Protein AF-K2RHS9-F1 (afdb_monomer_lite)

Organism: Macrophomina phaseolina (strain MS6) (NCBI:txid1126212)

Structure (mmCIF, N/CA/C/O backbone):
data_AF-K2RHS9-F1
#
_entry.id   AF-K2RHS9-F1
#
loop_
_atom_site.group_PDB
_atom_site.id
_atom_site.type_symbol
_atom_site.label_atom_id
_atom_site.label_alt_id
_atom_site.label_comp_id
_atom_site.label_asym_id
_atom_site.label_entity_id
_atom_site.label_seq_id
_atom_site.pdbx_PDB_ins_code
_atom_site.Cartn_x
_atom_site.Cartn_y
_atom_site.Cartn_z
_atom_site.occupancy
_atom_site.B_iso_or_equiv
_atom_site.auth_seq_id
_atom_site.auth_comp_id
_atom_site.auth_asym_id
_atom_site.auth_atom_id
_atom_site.pdbx_PDB_model_num
ATOM 1 N N . MET A 1 1 ? -29.108 21.750 0.657 1.00 44.84 1 MET A N 1
ATOM 2 C CA . MET A 1 1 ? -28.759 20.448 1.274 1.00 44.84 1 MET A CA 1
ATOM 3 C C . MET A 1 1 ? -27.332 20.067 0.867 1.00 44.84 1 MET A C 1
ATOM 5 O O . MET A 1 1 ? -27.130 19.048 0.228 1.00 44.84 1 MET A O 1
ATOM 9 N N . GLU A 1 2 ? -26.338 20.897 1.201 1.00 48.06 2 GLU A N 1
ATOM 10 C CA . GLU A 1 2 ? -24.949 20.760 0.705 1.00 48.06 2 GLU A CA 1
ATOM 11 C C . GLU A 1 2 ? -23.916 20.463 1.813 1.00 48.06 2 GLU A C 1
ATOM 13 O O . GLU A 1 2 ? -22.726 20.650 1.603 1.00 48.06 2 GLU A O 1
ATOM 18 N N . ALA A 1 3 ? -24.326 19.993 2.999 1.00 54.94 3 ALA A N 1
ATOM 19 C CA . ALA A 1 3 ? -23.405 19.907 4.144 1.00 54.94 3 ALA A CA 1
ATOM 20 C C . ALA A 1 3 ? -23.466 18.611 4.975 1.00 54.94 3 ALA A C 1
ATOM 22 O O . ALA A 1 3 ? -22.963 18.597 6.094 1.00 54.94 3 ALA A O 1
ATOM 23 N N . GLU A 1 4 ? -24.050 17.518 4.474 1.00 58.81 4 GLU A N 1
ATOM 24 C CA . GLU A 1 4 ? -23.955 16.229 5.177 1.00 58.81 4 GLU A CA 1
ATOM 25 C C . GLU A 1 4 ? -22.780 15.427 4.601 1.00 58.81 4 GLU A C 1
ATOM 27 O O . GLU A 1 4 ? -22.809 15.017 3.442 1.00 58.81 4 GLU A O 1
ATOM 32 N N . ILE A 1 5 ? -21.721 15.248 5.396 1.00 61.75 5 ILE A N 1
ATOM 33 C CA . ILE A 1 5 ? -20.606 14.338 5.103 1.00 61.75 5 ILE A CA 1
ATOM 34 C C . ILE A 1 5 ? -20.746 13.133 6.051 1.00 61.75 5 ILE A C 1
ATOM 36 O O . ILE A 1 5 ? -20.771 13.341 7.264 1.00 61.75 5 ILE A O 1
ATOM 40 N N . PRO A 1 6 ? -20.808 11.887 5.544 1.00 67.88 6 PRO A N 1
ATOM 41 C CA . PRO A 1 6 ? -20.844 11.514 4.131 1.00 67.88 6 PRO A CA 1
ATOM 42 C C . PRO A 1 6 ? -22.201 11.845 3.497 1.00 67.88 6 PRO A C 1
ATOM 44 O O . PRO A 1 6 ? -23.247 11.610 4.104 1.00 67.88 6 PRO A O 1
ATOM 47 N N . ARG A 1 7 ? -22.181 12.332 2.250 1.00 78.50 7 ARG A N 1
ATOM 48 C CA . ARG A 1 7 ? -23.397 12.623 1.482 1.00 78.50 7 ARG A CA 1
ATOM 49 C C . ARG A 1 7 ? -24.226 11.352 1.338 1.00 78.50 7 ARG A C 1
ATOM 51 O O . ARG A 1 7 ? -23.744 10.351 0.806 1.00 78.50 7 ARG A O 1
ATOM 58 N N . ARG A 1 8 ? -25.482 11.408 1.777 1.00 82.75 8 ARG A N 1
ATOM 59 C CA . ARG A 1 8 ? -26.466 10.355 1.522 1.00 82.75 8 ARG A CA 1
ATOM 60 C C . ARG A 1 8 ? -27.096 10.601 0.159 1.00 82.75 8 ARG A C 1
ATOM 62 O O . ARG A 1 8 ? -27.664 11.666 -0.068 1.00 82.75 8 ARG A O 1
ATOM 69 N N . TYR A 1 9 ? -26.967 9.631 -0.737 1.00 88.69 9 TYR A N 1
ATOM 70 C CA . TYR A 1 9 ? -27.565 9.702 -2.066 1.00 88.69 9 TYR A CA 1
ATOM 71 C C . TYR A 1 9 ? -29.005 9.206 -2.036 1.00 88.69 9 TYR A C 1
ATOM 73 O O . TYR A 1 9 ? -29.331 8.254 -1.319 1.00 88.69 9 TYR A O 1
ATOM 81 N N . THR A 1 10 ? -29.868 9.843 -2.824 1.00 92.31 10 THR A N 1
ATOM 82 C CA . THR A 1 10 ? -31.257 9.398 -2.946 1.00 92.31 10 THR A CA 1
ATOM 83 C C . THR A 1 10 ? -31.367 8.174 -3.857 1.00 92.31 10 THR A C 1
ATOM 85 O O . THR A 1 10 ? -30.449 7.823 -4.607 1.00 92.31 10 THR A O 1
ATOM 88 N N . LYS A 1 11 ? -32.521 7.500 -3.814 1.00 92.38 11 LYS A N 1
ATOM 89 C CA . LYS A 1 11 ? -32.785 6.354 -4.694 1.00 92.38 11 LYS A CA 1
ATOM 90 C C . LYS A 1 11 ? -32.910 6.762 -6.160 1.00 92.38 11 LYS A C 1
ATOM 92 O O . LYS A 1 11 ? -32.650 5.947 -7.039 1.00 92.38 11 LYS A O 1
ATOM 97 N N . GLU A 1 12 ? -33.288 8.002 -6.429 1.00 94.25 12 GLU A N 1
ATOM 98 C CA . GLU A 1 12 ? -33.351 8.579 -7.769 1.00 94.25 12 GLU A CA 1
ATOM 99 C C . GLU A 1 12 ? -31.942 8.779 -8.335 1.00 94.25 12 GLU A C 1
ATOM 101 O O . GLU A 1 12 ? -31.691 8.393 -9.474 1.00 94.25 12 GLU A O 1
ATOM 106 N N . GLU A 1 13 ? -31.007 9.295 -7.532 1.00 93.44 13 GLU A N 1
ATOM 107 C CA . GLU A 1 13 ? -29.601 9.451 -7.929 1.00 93.44 13 GLU A CA 1
ATOM 108 C C . GLU A 1 13 ? -28.934 8.098 -8.191 1.00 93.44 13 GLU A C 1
ATOM 110 O O . GLU A 1 13 ? -28.264 7.919 -9.206 1.00 93.44 13 GLU A O 1
ATOM 115 N N . GLU A 1 14 ? -29.175 7.117 -7.317 1.00 93.69 14 GLU A N 1
ATOM 116 C CA . GLU A 1 14 ? -28.714 5.741 -7.516 1.00 93.69 14 GLU A CA 1
ATOM 117 C C . GLU A 1 14 ? -29.221 5.165 -8.848 1.00 93.69 14 GLU A C 1
ATOM 119 O O . GLU A 1 14 ? -28.437 4.621 -9.628 1.00 93.69 14 GLU A O 1
ATOM 124 N N . LYS A 1 15 ? -30.521 5.318 -9.139 1.00 94.44 15 LYS A N 1
ATOM 125 C CA . LYS A 1 15 ? -31.119 4.859 -10.401 1.00 94.44 15 LYS A CA 1
ATOM 126 C C . LYS A 1 15 ? -30.535 5.585 -11.610 1.00 94.44 15 LYS A C 1
ATOM 128 O O . LYS A 1 15 ? -30.297 4.940 -12.624 1.00 94.44 15 LYS A O 1
ATOM 133 N N . ALA A 1 16 ? -30.292 6.891 -11.513 1.00 95.81 16 ALA A N 1
ATOM 134 C CA . ALA A 1 16 ? -29.713 7.674 -12.601 1.00 95.81 16 ALA A CA 1
ATOM 135 C C . ALA A 1 16 ? -28.289 7.209 -12.944 1.00 95.81 16 ALA A C 1
ATOM 137 O O . ALA A 1 16 ? -27.960 7.044 -14.118 1.00 95.81 16 ALA A O 1
ATOM 138 N N . VAL A 1 17 ? -27.462 6.930 -11.928 1.00 94.00 17 VAL A N 1
ATOM 139 C CA . VAL A 1 17 ? -26.126 6.345 -12.125 1.00 94.00 17 VAL A CA 1
ATOM 140 C C . VAL A 1 17 ? -26.232 4.950 -12.739 1.00 94.00 17 VAL A C 1
ATOM 142 O O . VAL A 1 17 ? -25.507 4.641 -13.681 1.00 94.00 17 VAL A O 1
ATOM 145 N N . ALA A 1 18 ? -27.154 4.120 -12.249 1.00 94.81 18 ALA A N 1
ATOM 146 C CA . ALA A 1 18 ? -27.327 2.773 -12.774 1.00 94.81 18 ALA A CA 1
ATOM 147 C C . ALA A 1 18 ? -27.807 2.752 -14.235 1.00 94.81 18 ALA A C 1
ATOM 149 O O . ALA A 1 18 ? -27.384 1.894 -15.006 1.00 94.81 18 ALA A O 1
ATOM 150 N N . GLU A 1 19 ? -28.668 3.695 -14.623 1.00 95.88 19 GLU A N 1
ATOM 151 C CA . GLU A 1 19 ? -29.131 3.842 -16.004 1.00 95.88 19 GLU A CA 1
ATOM 152 C C . GLU A 1 19 ? -28.002 4.323 -16.923 1.00 95.88 19 GLU A C 1
ATOM 154 O O . GLU A 1 19 ? -27.843 3.785 -18.015 1.00 95.88 19 GLU A O 1
ATOM 159 N N . LYS A 1 20 ? -27.169 5.269 -16.463 1.00 95.62 20 LYS A N 1
ATOM 160 C CA . LYS A 1 20 ? -26.014 5.777 -17.222 1.00 95.62 20 LYS A CA 1
ATOM 161 C C . LYS A 1 20 ? -25.071 4.657 -17.678 1.00 95.62 20 LYS A C 1
ATOM 163 O O . LYS A 1 20 ? -24.585 4.705 -18.801 1.00 95.62 20 LYS A O 1
ATOM 168 N N . TYR A 1 21 ? -24.819 3.681 -16.809 1.00 93.88 21 TYR A N 1
ATOM 169 C CA . TYR A 1 21 ? -23.889 2.572 -17.055 1.00 93.88 21 TYR A CA 1
ATOM 170 C C . TYR A 1 21 ? -24.606 1.257 -17.389 1.00 93.88 21 TYR A C 1
ATOM 172 O O . TYR A 1 21 ? -24.013 0.185 -17.323 1.00 93.88 21 TYR A O 1
ATOM 180 N N . ARG A 1 22 ? -25.901 1.298 -17.735 1.00 95.38 22 ARG A N 1
ATOM 181 C CA . ARG A 1 22 ? -26.720 0.095 -17.967 1.00 95.38 22 ARG A CA 1
ATOM 182 C C . ARG A 1 22 ? -26.121 -0.840 -19.019 1.00 95.38 22 ARG A C 1
ATOM 184 O O . ARG A 1 22 ? -26.233 -2.059 -18.880 1.00 95.38 22 ARG A O 1
ATOM 191 N N . ASP A 1 23 ? -25.538 -0.275 -20.068 1.00 96.00 23 ASP A N 1
ATOM 192 C CA . ASP A 1 23 ? -25.022 -1.030 -21.206 1.00 96.00 23 ASP A CA 1
ATOM 193 C C . ASP A 1 23 ? -23.568 -1.491 -21.052 1.00 96.00 23 ASP A C 1
ATOM 195 O O . ASP A 1 23 ? -23.061 -2.181 -21.941 1.00 96.00 23 ASP A O 1
ATOM 199 N N . ASP A 1 24 ? -22.926 -1.176 -19.924 1.00 93.06 24 ASP A N 1
ATOM 200 C CA . ASP A 1 24 ? -21.534 -1.535 -19.679 1.00 93.06 24 ASP A CA 1
ATOM 201 C C . ASP A 1 24 ? -21.370 -3.064 -19.604 1.00 93.06 24 ASP A C 1
ATOM 203 O O . ASP A 1 24 ? -22.107 -3.739 -18.869 1.00 93.06 24 ASP A O 1
ATOM 207 N N . PRO A 1 25 ? -20.416 -3.644 -20.354 1.00 92.12 25 PRO A N 1
ATOM 208 C CA . PRO A 1 25 ? -20.176 -5.081 -20.344 1.00 92.12 25 PRO A CA 1
ATOM 209 C C . PRO A 1 25 ? -19.499 -5.518 -19.037 1.00 92.12 25 PRO A C 1
ATOM 211 O O . PRO A 1 25 ? -18.535 -4.899 -18.596 1.00 92.12 25 PRO A O 1
ATOM 214 N N . ILE A 1 26 ? -19.960 -6.628 -18.448 1.00 88.50 26 ILE A N 1
ATOM 215 C CA . ILE A 1 26 ? -19.322 -7.250 -17.273 1.00 88.50 26 ILE A CA 1
ATOM 216 C C . ILE A 1 26 ? -18.552 -8.502 -17.690 1.00 88.50 26 ILE A C 1
ATOM 218 O O . ILE A 1 26 ? -17.344 -8.602 -17.489 1.00 88.50 26 ILE A O 1
ATOM 222 N N . SER A 1 27 ? -19.258 -9.495 -18.238 1.00 86.19 27 SER A N 1
ATOM 223 C CA . SER A 1 27 ? -18.661 -10.777 -18.615 1.00 86.19 27 SER A CA 1
ATOM 224 C C . SER A 1 27 ? -19.524 -11.509 -19.634 1.00 86.19 27 SER A C 1
ATOM 226 O O . SER A 1 27 ? -20.731 -11.672 -19.443 1.00 86.19 27 SER A O 1
ATOM 228 N N . GLY A 1 28 ? -18.903 -11.972 -20.721 1.00 86.81 28 GLY A N 1
ATOM 229 C CA . GLY A 1 28 ? -19.618 -12.621 -21.818 1.00 86.81 28 GLY A CA 1
ATOM 230 C C . GLY A 1 28 ? -20.749 -11.725 -22.350 1.00 86.81 28 GLY A C 1
ATOM 231 O O . GLY A 1 28 ? -20.489 -10.564 -22.658 1.00 86.81 28 GLY A O 1
ATOM 232 N N . PRO A 1 29 ? -21.994 -12.226 -22.460 1.00 90.81 29 PRO A N 1
ATOM 233 C CA . PRO A 1 29 ? -23.128 -11.419 -22.910 1.00 90.81 29 PRO A CA 1
ATOM 234 C C . PRO A 1 29 ? -23.740 -10.532 -21.810 1.00 90.81 29 PRO A C 1
ATOM 236 O O . PRO A 1 29 ? -24.636 -9.751 -22.117 1.00 90.81 29 PRO A O 1
ATOM 239 N N . ALA A 1 30 ? -23.320 -10.668 -20.546 1.00 94.12 30 ALA A N 1
ATOM 240 C CA . ALA A 1 30 ? -23.953 -9.986 -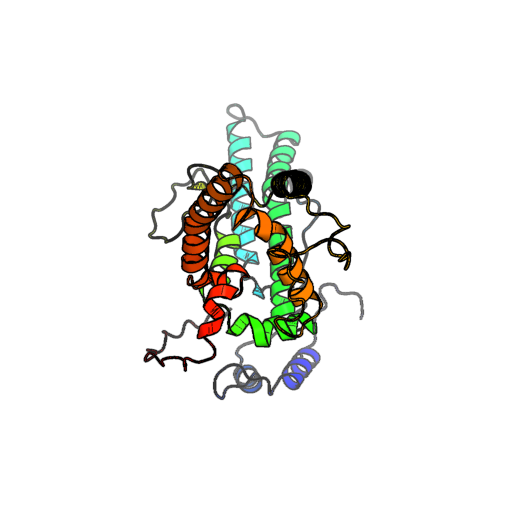19.422 1.00 94.12 30 ALA A CA 1
ATOM 241 C C . ALA A 1 30 ? -23.502 -8.524 -19.306 1.00 94.12 30 ALA A C 1
ATOM 243 O O . ALA A 1 30 ? -22.301 -8.223 -19.310 1.00 94.12 30 ALA A O 1
ATOM 244 N N . LYS A 1 31 ? -24.480 -7.634 -19.130 1.00 96.06 31 LYS A N 1
ATOM 245 C CA . LYS A 1 31 ? -24.285 -6.199 -18.905 1.00 96.06 31 LYS A CA 1
ATOM 246 C C . LYS A 1 31 ? -24.570 -5.812 -17.457 1.00 96.06 31 LYS A C 1
ATOM 248 O O . LYS A 1 31 ? -25.268 -6.521 -16.727 1.00 96.06 31 LYS A O 1
ATOM 253 N N . PHE A 1 32 ? -24.104 -4.636 -17.047 1.00 95.06 32 PHE A N 1
ATOM 254 C CA . PHE A 1 32 ? -24.424 -4.069 -15.737 1.00 95.06 32 PHE A CA 1
ATOM 255 C C . PHE A 1 32 ? -25.936 -3.925 -15.505 1.00 95.06 32 PHE A C 1
ATOM 257 O O . PHE A 1 32 ? -26.429 -4.210 -14.413 1.00 95.06 32 PHE A O 1
ATOM 264 N N . GLY A 1 33 ? -26.701 -3.588 -16.545 1.00 95.19 33 GLY A N 1
ATOM 265 C CA . GLY A 1 33 ? -28.160 -3.540 -16.504 1.00 95.19 33 GLY A CA 1
ATOM 266 C C . GLY A 1 33 ? -28.826 -4.850 -16.088 1.00 95.19 33 GLY A C 1
ATOM 267 O O . GLY A 1 33 ? -29.803 -4.826 -15.334 1.00 95.19 33 GLY A O 1
ATOM 268 N N . ASP A 1 34 ? -28.286 -5.988 -16.531 1.00 94.81 34 ASP A N 1
ATOM 269 C CA . ASP A 1 34 ? -28.802 -7.314 -16.183 1.00 94.81 34 ASP A CA 1
ATOM 270 C C . ASP A 1 34 ? -28.587 -7.607 -14.695 1.00 94.81 34 ASP A C 1
ATOM 272 O O . ASP A 1 34 ? -29.488 -8.109 -14.015 1.00 94.81 34 ASP A O 1
ATOM 276 N N . LEU A 1 35 ? -27.421 -7.226 -14.165 1.00 93.50 35 LEU A N 1
ATOM 277 C CA . LEU A 1 35 ? -27.099 -7.341 -12.745 1.00 93.50 35 LEU A CA 1
ATOM 278 C C . LEU A 1 35 ? -27.987 -6.417 -11.901 1.00 93.50 35 LEU A C 1
ATOM 280 O O . LEU A 1 35 ? -28.589 -6.853 -10.920 1.00 93.50 35 LEU A O 1
ATOM 284 N N . TYR A 1 36 ? -28.153 -5.158 -12.316 1.00 94.81 36 TYR A N 1
ATOM 285 C CA . TYR A 1 36 ? -28.984 -4.191 -11.599 1.00 94.81 36 TYR A CA 1
ATOM 286 C C . TYR A 1 36 ? -30.478 -4.551 -11.627 1.00 94.81 36 TYR A C 1
ATOM 288 O O . TYR A 1 36 ? -31.203 -4.224 -10.684 1.00 94.81 36 TYR A O 1
ATOM 296 N N . LYS A 1 37 ? -30.965 -5.230 -12.674 1.00 94.81 37 LYS A N 1
ATOM 297 C CA . LYS A 1 37 ? -32.346 -5.735 -12.753 1.00 94.81 37 LYS A CA 1
ATOM 298 C C . LYS A 1 37 ? -32.608 -6.869 -11.757 1.00 94.81 37 LYS A C 1
ATOM 300 O O . LYS A 1 37 ? -33.689 -6.913 -11.179 1.00 94.81 37 LYS A O 1
ATOM 305 N N . ASN A 1 38 ? -31.627 -7.746 -11.545 1.00 94.44 38 ASN A N 1
ATOM 306 C CA . ASN A 1 38 ? -31.739 -8.934 -10.688 1.00 94.44 38 ASN A CA 1
ATOM 307 C C . ASN A 1 38 ? -31.131 -8.743 -9.285 1.00 94.44 38 ASN A C 1
ATOM 309 O O . ASN A 1 38 ? -30.909 -9.716 -8.565 1.00 94.44 38 ASN A O 1
ATOM 313 N N . LYS A 1 39 ? -30.829 -7.503 -8.890 1.00 93.75 39 LYS A N 1
ATOM 314 C CA . LYS A 1 39 ? -30.210 -7.196 -7.595 1.00 93.75 39 LYS A CA 1
ATOM 315 C C . LYS A 1 39 ? -31.095 -7.604 -6.411 1.00 93.75 39 LYS A C 1
ATOM 317 O O . LYS A 1 39 ? -32.311 -7.431 -6.447 1.00 93.75 39 LYS A O 1
ATOM 322 N N . MET A 1 40 ? -30.467 -8.038 -5.318 1.00 95.38 40 MET A N 1
ATOM 323 C CA . MET A 1 40 ? -31.140 -8.191 -4.017 1.00 95.38 40 MET A CA 1
ATOM 324 C C . MET A 1 40 ? -31.193 -6.869 -3.245 1.00 95.38 40 MET A C 1
ATOM 326 O O . MET A 1 40 ? -32.199 -6.538 -2.626 1.00 95.38 40 MET A O 1
ATOM 330 N N . SER A 1 41 ? -30.101 -6.107 -3.290 1.00 92.62 41 SER A N 1
ATOM 331 C CA . SER A 1 41 ? -29.967 -4.797 -2.659 1.00 92.62 41 SER A CA 1
ATOM 332 C C . SER A 1 41 ? -29.042 -3.921 -3.498 1.00 92.62 41 SER A C 1
ATOM 334 O O . SER A 1 41 ? -28.206 -4.421 -4.251 1.00 92.62 41 SER A O 1
ATOM 336 N N . SER A 1 42 ? -29.208 -2.610 -3.379 1.00 91.94 42 SER A N 1
ATOM 337 C CA . SER A 1 42 ? -28.305 -1.619 -3.953 1.00 91.94 42 SER A CA 1
ATOM 338 C C . SER A 1 42 ? -28.304 -0.363 -3.104 1.00 91.94 42 SER A C 1
ATOM 340 O O . SER A 1 42 ? -29.312 0.015 -2.493 1.00 91.94 42 SER A O 1
ATOM 342 N N . VAL A 1 43 ? -27.148 0.283 -3.072 1.00 90.75 43 VAL A N 1
ATOM 343 C CA . VAL A 1 43 ? -26.947 1.574 -2.434 1.00 90.75 43 VAL A CA 1
ATOM 344 C C . VAL A 1 43 ? -25.918 2.345 -3.244 1.00 90.75 43 VAL A C 1
ATOM 346 O O . VAL A 1 43 ? -24.902 1.786 -3.654 1.00 90.75 43 VAL A O 1
ATOM 349 N N . LEU A 1 44 ? -26.182 3.628 -3.474 1.00 91.06 44 LEU A N 1
ATOM 350 C CA . LEU A 1 44 ? -25.161 4.563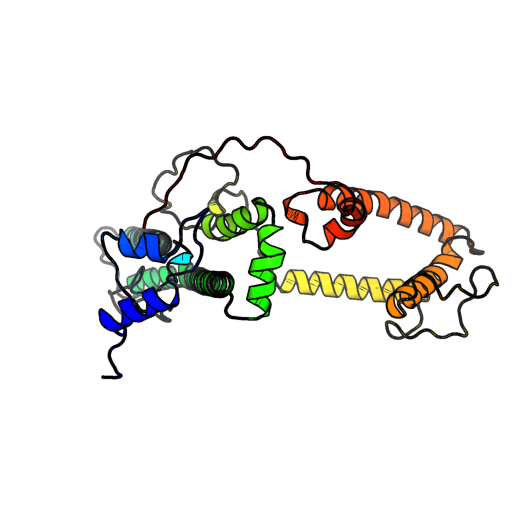 -3.924 1.00 91.06 44 LEU A CA 1
ATOM 351 C C . LEU A 1 44 ? -24.539 5.201 -2.684 1.00 91.06 44 LEU A C 1
ATOM 353 O O . LEU A 1 44 ? -25.238 5.812 -1.877 1.00 91.06 44 LEU A O 1
ATOM 357 N N . THR A 1 45 ? -23.232 5.033 -2.514 1.00 88.25 45 THR A N 1
ATOM 358 C CA . THR A 1 45 ? -22.500 5.571 -1.366 1.00 88.25 45 THR A CA 1
ATOM 359 C C . THR A 1 45 ? -21.293 6.362 -1.825 1.00 88.25 45 THR A C 1
ATOM 361 O O . THR A 1 45 ? -20.628 6.004 -2.796 1.00 88.25 45 THR A O 1
ATOM 364 N N . ALA A 1 46 ? -20.983 7.426 -1.089 1.00 88.31 46 ALA A N 1
ATOM 365 C CA . ALA A 1 46 ? -19.679 8.053 -1.193 1.00 88.31 46 ALA A CA 1
ATOM 366 C C . ALA A 1 46 ? -18.638 7.071 -0.645 1.00 88.31 46 ALA A C 1
ATOM 368 O O . ALA A 1 46 ? -18.908 6.350 0.322 1.00 88.31 46 ALA A O 1
ATOM 369 N N . LEU A 1 47 ? -17.458 7.063 -1.254 1.00 89.31 47 LEU A N 1
ATOM 370 C CA . LEU A 1 47 ? -16.314 6.277 -0.811 1.00 89.31 47 LEU A CA 1
ATOM 371 C C . LEU A 1 47 ? -15.273 7.241 -0.230 1.00 89.31 47 LEU A C 1
ATOM 373 O O . LEU A 1 47 ? -14.378 7.665 -0.954 1.00 89.31 47 LEU A O 1
ATOM 377 N N . PRO A 1 48 ? -15.424 7.684 1.034 1.00 89.44 48 PRO A N 1
ATOM 378 C CA . PRO A 1 48 ? -14.422 8.530 1.661 1.00 89.44 48 PRO A CA 1
ATOM 379 C C . PRO A 1 48 ? -13.136 7.733 1.880 1.00 89.44 48 PRO A C 1
ATOM 381 O O . PRO A 1 48 ? -13.174 6.599 2.354 1.00 89.44 48 PRO A O 1
ATOM 384 N N . GLU A 1 49 ? -12.005 8.361 1.588 1.00 93.38 49 GLU A N 1
ATOM 385 C CA . GLU A 1 49 ? -10.675 7.796 1.789 1.00 93.38 49 GLU A CA 1
ATOM 386 C C . GLU A 1 49 ? -9.888 8.743 2.691 1.00 93.38 49 GLU A C 1
ATOM 388 O O . GLU A 1 49 ? -9.802 9.941 2.413 1.00 93.38 49 GLU A O 1
ATOM 393 N N . PHE A 1 50 ? -9.359 8.244 3.808 1.00 95.19 50 PHE A N 1
ATOM 394 C CA . PHE A 1 50 ? -8.576 9.074 4.725 1.00 95.19 50 PHE A CA 1
ATOM 395 C C . PHE A 1 50 ? -7.684 8.247 5.645 1.00 95.19 50 PHE A C 1
ATOM 397 O O . PHE A 1 50 ? -7.933 7.071 5.897 1.00 95.19 50 PHE A O 1
ATOM 404 N N . VAL A 1 51 ? -6.688 8.912 6.229 1.00 97.62 51 VAL A N 1
ATOM 405 C CA . VAL A 1 51 ? -5.934 8.421 7.385 1.00 97.62 51 VAL A CA 1
ATOM 406 C C . VAL A 1 51 ? -5.837 9.550 8.404 1.00 97.62 51 VAL A C 1
ATOM 408 O O . VAL A 1 51 ? -5.329 10.629 8.103 1.00 97.62 51 VAL A O 1
ATOM 411 N N . CYS A 1 52 ? -6.335 9.320 9.618 1.00 97.50 52 CYS A N 1
ATOM 412 C CA . CYS A 1 52 ? -6.270 10.292 10.701 1.00 97.50 52 CYS A CA 1
ATOM 413 C C . CYS A 1 52 ? -4.814 10.566 11.093 1.00 97.50 52 CYS A C 1
ATOM 415 O O . CYS A 1 52 ? -3.986 9.656 11.184 1.00 97.50 52 CYS A O 1
ATOM 417 N N . THR A 1 53 ? -4.499 11.828 11.384 1.00 97.31 53 THR A N 1
ATOM 418 C CA . THR A 1 53 ? -3.146 12.239 11.785 1.00 97.31 53 THR A CA 1
ATOM 419 C C . THR A 1 53 ? -2.791 11.805 13.205 1.00 97.31 53 THR A C 1
ATOM 421 O O . THR A 1 53 ? -1.617 11.543 13.470 1.00 97.31 53 THR A O 1
ATOM 424 N N . LYS A 1 54 ? -3.793 11.706 14.089 1.00 97.44 54 LYS A N 1
ATOM 425 C CA . LYS A 1 54 ? -3.690 11.280 15.489 1.00 97.44 54 LYS A CA 1
ATOM 426 C C . LYS A 1 54 ? -4.775 10.250 15.797 1.00 97.44 54 LYS A C 1
ATOM 428 O O . LYS A 1 54 ? -5.930 10.466 15.445 1.00 97.44 54 LYS A O 1
ATOM 433 N N . TRP A 1 55 ? -4.398 9.137 16.420 1.00 98.31 55 TRP A N 1
ATOM 434 C CA . TRP A 1 55 ? -5.280 7.989 16.670 1.00 98.31 55 TRP A CA 1
ATOM 435 C C . TRP A 1 55 ? -5.662 7.827 18.139 1.00 98.31 55 TRP A C 1
ATOM 437 O O . TRP A 1 55 ? -6.410 6.920 18.477 1.00 98.31 55 TRP A O 1
ATOM 447 N N . HIS A 1 56 ? -5.160 8.672 19.036 1.00 98.19 56 HIS A N 1
ATOM 448 C CA . HIS A 1 56 ? -5.417 8.521 20.464 1.00 98.19 56 HIS A CA 1
ATOM 449 C C . HIS A 1 56 ? -5.502 9.854 21.197 1.00 98.19 56 HIS A C 1
ATOM 451 O O . HIS A 1 56 ? -4.955 10.867 20.756 1.00 98.19 56 HIS A O 1
ATOM 457 N N . PHE A 1 57 ? -6.218 9.851 22.316 1.00 97.19 57 PHE A N 1
ATOM 458 C CA . PHE A 1 57 ? -6.317 10.969 23.243 1.00 97.19 57 PHE A CA 1
ATOM 459 C C . PHE A 1 57 ? -6.656 10.452 24.644 1.00 97.19 57 PHE A C 1
ATOM 461 O O . PHE A 1 57 ? -7.693 9.818 24.851 1.00 97.19 57 PHE A O 1
ATOM 468 N N . GLY A 1 58 ? -5.777 10.722 25.613 1.00 95.38 58 GLY A N 1
ATOM 469 C CA . GLY A 1 58 ? -5.901 10.176 26.962 1.00 95.38 58 GLY A CA 1
ATOM 470 C C . GLY A 1 58 ? -5.971 8.649 26.922 1.00 95.38 58 GLY A C 1
ATOM 471 O O . GLY A 1 58 ? -5.093 7.989 26.374 1.00 95.38 58 GLY A O 1
ATOM 472 N N . ARG A 1 59 ? -7.053 8.087 27.465 1.00 96.12 59 ARG A N 1
ATOM 473 C CA . ARG A 1 59 ? -7.288 6.635 27.522 1.00 96.12 59 ARG A CA 1
ATOM 474 C C . ARG A 1 59 ? -8.155 6.101 26.375 1.00 96.12 59 ARG A C 1
ATOM 476 O O . ARG A 1 59 ? -8.628 4.973 26.445 1.00 96.12 59 ARG A O 1
ATOM 483 N N . ILE A 1 60 ? -8.363 6.898 25.326 1.00 97.50 60 ILE A N 1
ATOM 484 C CA . ILE A 1 60 ? -9.164 6.537 24.152 1.00 97.50 60 ILE A CA 1
ATOM 485 C C . ILE A 1 60 ? -8.239 6.396 22.944 1.00 97.50 60 ILE A C 1
ATOM 487 O O . ILE A 1 60 ? -7.385 7.250 22.704 1.00 97.50 60 ILE A O 1
ATOM 491 N N . THR A 1 61 ? -8.435 5.338 22.160 1.00 98.12 61 THR A N 1
ATOM 492 C CA . THR A 1 61 ? -7.748 5.117 20.883 1.00 98.12 61 THR A CA 1
ATOM 493 C C . THR A 1 61 ? -8.747 4.662 19.823 1.00 98.12 61 THR A C 1
ATOM 495 O O . THR A 1 61 ? -9.727 3.987 20.143 1.00 98.12 61 THR A O 1
ATOM 498 N N . ILE A 1 62 ? -8.519 5.049 18.571 1.00 98.31 62 ILE A N 1
ATOM 499 C CA . ILE A 1 62 ? -9.321 4.668 17.405 1.00 98.31 62 ILE A CA 1
ATOM 500 C C . ILE A 1 62 ? -8.545 3.678 16.537 1.00 98.31 62 ILE A C 1
ATOM 502 O O . ILE A 1 62 ? -7.332 3.791 16.365 1.00 98.31 62 ILE A O 1
ATOM 506 N N . ILE A 1 63 ? -9.254 2.700 15.975 1.00 97.69 63 ILE A N 1
ATOM 507 C CA . ILE A 1 63 ? -8.699 1.664 15.095 1.00 97.69 63 ILE A CA 1
ATOM 508 C C . ILE A 1 63 ? -9.668 1.367 13.944 1.00 97.69 63 ILE A C 1
ATOM 510 O O . ILE A 1 63 ? -10.855 1.684 14.029 1.00 97.69 63 ILE A O 1
ATOM 514 N N . GLY A 1 64 ? -9.167 0.737 12.878 1.00 96.44 64 GLY A N 1
ATOM 515 C CA . GLY A 1 64 ? -9.965 0.413 11.691 1.00 96.44 64 GLY A CA 1
ATOM 516 C C . GLY A 1 64 ? -10.524 1.661 11.008 1.00 96.44 64 GLY A C 1
ATOM 517 O O . GLY A 1 64 ? -9.887 2.713 11.038 1.00 96.44 64 GLY A O 1
ATOM 518 N N . ASP A 1 65 ? -11.747 1.555 10.485 1.00 95.56 65 ASP A N 1
ATOM 519 C CA . ASP A 1 65 ? -12.447 2.621 9.750 1.00 95.56 65 ASP A CA 1
ATOM 520 C C . ASP A 1 65 ? -12.565 3.959 10.499 1.00 95.56 65 ASP A C 1
ATOM 522 O O . ASP A 1 65 ? -12.740 4.999 9.868 1.00 95.56 65 ASP A O 1
ATOM 526 N N . ALA A 1 66 ? -12.460 3.956 11.834 1.00 96.31 66 ALA A N 1
ATOM 527 C CA . ALA A 1 66 ? -12.440 5.183 12.627 1.00 96.31 66 ALA A CA 1
ATOM 528 C C . ALA A 1 66 ? -11.120 5.962 12.480 1.00 96.31 66 ALA A C 1
ATOM 530 O O . ALA A 1 66 ? -11.126 7.185 12.569 1.00 96.31 66 ALA A O 1
ATOM 531 N N . ALA A 1 67 ? -10.001 5.264 12.266 1.00 97.12 67 ALA A N 1
ATOM 532 C CA . ALA A 1 67 ? -8.661 5.837 12.131 1.00 97.12 67 ALA A CA 1
ATOM 533 C C . ALA A 1 67 ? -8.200 5.951 10.674 1.00 97.12 67 ALA A C 1
ATOM 535 O O . ALA A 1 67 ? -7.369 6.801 10.348 1.00 97.12 67 ALA A O 1
ATOM 536 N N . HIS A 1 68 ? -8.699 5.081 9.801 1.00 96.31 68 HIS A N 1
ATOM 537 C CA . HIS A 1 68 ? -8.304 5.012 8.404 1.00 96.31 68 HIS A CA 1
ATOM 538 C C . HIS A 1 68 ? -9.398 4.368 7.565 1.00 96.31 68 HIS A C 1
ATOM 540 O O . HIS A 1 68 ? -9.927 3.327 7.928 1.00 96.31 68 HIS A O 1
ATOM 546 N N . LYS A 1 69 ? -9.729 4.972 6.427 1.00 95.00 69 LYS A N 1
ATOM 547 C CA . LYS A 1 69 ? -10.772 4.487 5.529 1.00 95.00 69 LYS A CA 1
ATOM 548 C C . LYS A 1 69 ? -10.193 4.242 4.146 1.00 95.00 69 LYS A C 1
ATOM 550 O O . LYS A 1 69 ? -9.568 5.124 3.560 1.00 95.00 69 LYS A O 1
ATOM 555 N N . PHE A 1 70 ? -10.408 3.029 3.657 1.00 93.38 70 PHE A N 1
ATOM 556 C CA . PHE A 1 70 ? -9.909 2.549 2.376 1.00 93.38 70 PHE A CA 1
ATOM 557 C C . PHE A 1 70 ? -10.968 2.654 1.288 1.00 93.38 70 PHE A C 1
ATOM 559 O O . PHE A 1 70 ? -12.157 2.448 1.549 1.00 93.38 70 PHE A O 1
ATOM 566 N N . ASN A 1 71 ? -10.514 2.803 0.044 1.00 92.38 71 ASN A N 1
ATOM 567 C CA . ASN A 1 71 ? -11.318 2.404 -1.098 1.00 92.38 71 ASN A CA 1
ATOM 568 C C . ASN A 1 71 ? -11.622 0.888 -1.026 1.00 92.38 71 ASN A C 1
ATOM 570 O O . ASN A 1 71 ? -10.683 0.085 -0.889 1.00 92.38 71 ASN A O 1
ATOM 574 N N . PRO A 1 72 ? -12.897 0.459 -1.128 1.00 90.75 72 PRO A N 1
ATOM 575 C CA . PRO A 1 72 ? -13.277 -0.948 -1.010 1.00 90.75 72 PRO A CA 1
ATOM 576 C C . PRO A 1 72 ? -12.664 -1.840 -2.093 1.00 90.75 72 PRO A C 1
ATOM 578 O O . PRO A 1 72 ? -12.518 -3.035 -1.850 1.00 90.75 72 PRO A O 1
ATOM 581 N N . ILE A 1 73 ? -12.234 -1.284 -3.237 1.00 88.94 73 ILE A N 1
ATOM 582 C CA . ILE A 1 73 ? -11.603 -2.057 -4.320 1.00 88.94 73 ILE A CA 1
ATOM 583 C C . ILE A 1 73 ? -10.356 -2.827 -3.858 1.00 88.94 73 ILE A C 1
ATOM 585 O O . ILE A 1 73 ? -10.028 -3.877 -4.404 1.00 88.94 73 ILE A O 1
ATOM 589 N N . SER A 1 74 ? -9.671 -2.316 -2.832 1.00 86.56 74 SER A N 1
ATOM 590 C CA . SER A 1 74 ? -8.475 -2.944 -2.265 1.00 86.56 74 SER A CA 1
ATOM 591 C C . SER A 1 74 ? -8.786 -4.200 -1.439 1.00 86.56 74 SER A C 1
ATOM 593 O O . SER A 1 74 ? -7.906 -5.031 -1.219 1.00 86.56 74 SER A O 1
ATOM 595 N N . GLY A 1 75 ? -10.009 -4.321 -0.906 1.00 90.00 75 GLY A N 1
ATOM 596 C CA . GLY A 1 75 ? -10.361 -5.348 0.078 1.00 90.00 75 GLY A CA 1
ATOM 597 C C . GLY A 1 75 ? -9.579 -5.258 1.401 1.00 90.00 75 GLY A C 1
ATOM 598 O O . GLY A 1 75 ? -9.574 -6.216 2.173 1.00 90.00 75 GLY A O 1
ATOM 599 N N . GLN A 1 76 ? -8.894 -4.141 1.686 1.00 91.50 76 GLN A N 1
ATOM 600 C CA . GLN A 1 76 ? -7.960 -4.042 2.819 1.00 91.50 76 GLN A CA 1
ATOM 601 C C . GLN A 1 76 ? -8.534 -3.407 4.089 1.00 91.50 76 GLN A C 1
ATOM 603 O O . GLN A 1 76 ? -7.902 -3.519 5.133 1.00 91.50 76 GLN A O 1
ATOM 608 N N . GLY A 1 77 ? -9.724 -2.796 4.058 1.00 93.38 77 GLY A N 1
ATOM 609 C CA . GLY A 1 77 ? -10.287 -2.113 5.235 1.00 93.38 77 GLY A CA 1
ATOM 610 C C . GLY A 1 77 ? -10.390 -3.017 6.471 1.00 93.38 77 GLY A C 1
ATOM 611 O O . GLY A 1 77 ? -9.782 -2.745 7.507 1.00 93.38 77 GLY A O 1
ATOM 612 N N . GLY A 1 78 ? -11.083 -4.153 6.337 1.00 94.81 78 GLY A N 1
ATOM 613 C CA . GLY A 1 78 ? -11.235 -5.124 7.427 1.00 94.81 78 GLY A CA 1
ATOM 614 C C . GLY A 1 78 ? -9.913 -5.770 7.855 1.00 94.81 78 GLY A C 1
ATOM 615 O O . GLY A 1 78 ? -9.630 -5.867 9.047 1.00 94.81 78 GLY A O 1
ATOM 616 N N . ASN A 1 79 ? -9.072 -6.152 6.891 1.00 94.88 79 ASN A N 1
ATOM 617 C CA . ASN A 1 79 ? -7.763 -6.755 7.163 1.00 94.88 79 ASN A CA 1
ATOM 618 C C . ASN A 1 79 ? -6.847 -5.787 7.930 1.00 94.88 79 ASN A C 1
ATOM 620 O O . ASN A 1 79 ? -6.279 -6.146 8.959 1.00 94.88 79 ASN A O 1
ATOM 624 N N . SER A 1 80 ? -6.795 -4.523 7.508 1.00 95.62 80 SER A N 1
ATOM 625 C CA . SER A 1 80 ? -6.028 -3.474 8.179 1.00 95.62 80 SER A CA 1
ATOM 626 C C . SER A 1 80 ? -6.562 -3.175 9.584 1.00 95.62 80 SER A C 1
ATOM 628 O O . SER A 1 80 ? -5.773 -2.935 10.498 1.00 95.62 80 SER A O 1
ATOM 630 N N . ALA A 1 81 ? -7.883 -3.232 9.795 1.00 97.06 81 ALA A N 1
ATOM 631 C CA . ALA A 1 81 ? -8.471 -3.109 11.128 1.00 97.06 81 ALA A CA 1
ATOM 632 C C . ALA A 1 81 ? -8.007 -4.239 12.065 1.00 97.06 81 ALA A C 1
ATOM 634 O O . ALA A 1 81 ? -7.634 -3.963 13.207 1.00 97.06 81 ALA A O 1
ATOM 635 N N . ILE A 1 82 ? -7.965 -5.483 11.574 1.00 96.88 82 ILE A N 1
ATOM 636 C CA . ILE A 1 82 ? -7.451 -6.644 12.318 1.00 96.88 82 ILE A CA 1
ATOM 637 C C . ILE A 1 82 ? -5.956 -6.476 12.627 1.00 96.88 82 ILE A C 1
ATOM 639 O O . ILE A 1 82 ? -5.553 -6.667 13.773 1.00 96.88 82 ILE A O 1
ATOM 643 N N . GLU A 1 83 ? -5.141 -6.061 11.653 1.00 96.31 83 GLU A N 1
ATOM 644 C CA . GLU A 1 83 ? -3.713 -5.779 11.866 1.00 96.31 83 GLU A CA 1
ATOM 645 C C . GLU A 1 83 ? -3.503 -4.685 12.927 1.00 96.31 83 GLU A C 1
ATOM 647 O O . GLU A 1 83 ? -2.700 -4.843 13.847 1.00 96.31 83 GLU A O 1
ATOM 652 N N . THR A 1 84 ? -4.249 -3.576 12.853 1.00 97.88 84 THR A N 1
ATOM 653 C CA . THR A 1 84 ? -4.168 -2.504 13.855 1.00 97.88 84 THR A CA 1
ATOM 654 C C . THR A 1 84 ? -4.600 -2.996 15.240 1.00 97.88 84 THR A C 1
ATOM 656 O O . THR A 1 84 ? -3.944 -2.660 16.228 1.00 97.88 84 THR A O 1
ATOM 659 N N . ALA A 1 85 ? -5.649 -3.819 15.333 1.00 97.81 85 ALA A N 1
ATOM 660 C CA . ALA A 1 85 ? -6.061 -4.436 16.593 1.00 97.81 85 ALA A CA 1
ATOM 661 C C . ALA A 1 85 ? -4.968 -5.355 17.163 1.00 97.81 85 ALA A C 1
ATOM 663 O O . ALA A 1 85 ? -4.722 -5.341 18.369 1.00 97.81 85 ALA A O 1
ATOM 664 N N . ALA A 1 86 ? -4.271 -6.108 16.305 1.00 97.12 86 ALA A N 1
ATOM 665 C CA . ALA A 1 86 ? -3.185 -6.988 16.717 1.00 97.12 86 ALA A CA 1
ATOM 666 C C . ALA A 1 86 ? -2.001 -6.214 17.316 1.00 97.12 86 ALA A C 1
ATOM 668 O O . ALA A 1 86 ? -1.507 -6.558 18.396 1.00 97.12 86 ALA A O 1
ATOM 669 N N . VAL A 1 87 ? -1.586 -5.128 16.662 1.00 97.81 87 VAL A N 1
ATOM 670 C CA . VAL A 1 87 ? -0.531 -4.242 17.175 1.00 97.81 87 VAL A CA 1
ATOM 671 C C . VAL A 1 87 ? -0.959 -3.581 18.488 1.00 97.81 87 VAL A C 1
ATOM 673 O O . VAL A 1 87 ? -0.182 -3.568 19.445 1.00 97.81 87 VAL A O 1
ATOM 676 N N . LEU A 1 88 ? -2.201 -3.092 18.573 1.00 98.19 88 LEU A N 1
ATOM 677 C CA . LEU A 1 88 ? -2.728 -2.478 19.793 1.00 98.19 88 LEU A CA 1
ATOM 678 C C . LEU A 1 88 ? -2.711 -3.463 20.966 1.00 98.19 88 LEU A C 1
ATOM 680 O O . LEU A 1 88 ? -2.160 -3.155 22.021 1.00 98.19 88 LEU A O 1
ATOM 684 N N . ALA A 1 89 ? -3.269 -4.661 20.775 1.00 97.75 89 ALA A N 1
ATOM 685 C CA . ALA A 1 89 ? -3.307 -5.701 21.798 1.00 97.75 89 ALA A CA 1
ATOM 686 C C . ALA A 1 89 ? -1.897 -6.099 22.256 1.00 97.75 89 ALA A C 1
ATOM 688 O O . ALA A 1 89 ? -1.664 -6.285 23.448 1.00 97.75 89 ALA A O 1
ATOM 689 N N . THR A 1 90 ? -0.941 -6.166 21.327 1.00 97.75 90 THR A N 1
ATOM 690 C CA . THR A 1 90 ? 0.466 -6.446 21.637 1.00 97.75 90 THR A CA 1
ATOM 691 C C . THR A 1 90 ? 1.070 -5.375 22.540 1.00 97.75 90 THR A C 1
ATOM 693 O O . THR A 1 90 ? 1.652 -5.701 23.576 1.00 97.75 90 THR A O 1
ATOM 696 N N . ASN A 1 91 ? 0.914 -4.099 22.180 1.00 97.69 91 ASN A N 1
ATOM 697 C CA . ASN A 1 91 ? 1.473 -2.990 22.952 1.00 97.69 91 ASN A CA 1
ATOM 698 C C . ASN A 1 91 ? 0.792 -2.847 24.323 1.00 97.69 91 ASN A C 1
ATOM 700 O O . ASN A 1 91 ? 1.477 -2.632 25.321 1.00 97.69 91 ASN A O 1
ATOM 704 N N . VAL A 1 92 ? -0.528 -3.043 24.401 1.00 95.81 92 VAL A N 1
ATOM 705 C CA . VAL A 1 92 ? -1.273 -3.045 25.671 1.00 95.81 92 VAL A CA 1
ATOM 706 C C . VAL A 1 92 ? -0.838 -4.207 26.564 1.00 95.81 92 VAL A C 1
ATOM 708 O O . VAL A 1 92 ? -0.583 -4.004 27.748 1.00 95.81 92 VAL A O 1
ATOM 711 N N . ALA A 1 93 ? -0.690 -5.416 26.017 1.00 94.69 93 ALA A N 1
ATOM 712 C CA . ALA A 1 93 ? -0.237 -6.571 26.788 1.00 94.69 93 ALA A CA 1
ATOM 713 C C . ALA A 1 93 ? 1.190 -6.382 27.326 1.00 94.69 93 ALA A C 1
ATOM 715 O O . ALA A 1 93 ? 1.468 -6.754 28.464 1.00 94.69 93 ALA A O 1
ATOM 716 N N . GLN A 1 94 ? 2.091 -5.791 26.535 1.00 94.56 94 GLN A N 1
ATOM 717 C CA . GLN A 1 94 ? 3.445 -5.444 26.981 1.00 94.56 94 GLN A CA 1
ATOM 718 C C . GLN A 1 94 ? 3.421 -4.403 28.104 1.00 94.56 94 GLN A C 1
ATOM 720 O O . GLN A 1 94 ? 4.092 -4.588 29.115 1.00 94.56 94 GLN A O 1
ATOM 725 N N . MET A 1 95 ? 2.615 -3.350 27.953 1.00 95.12 95 MET A N 1
ATOM 726 C CA . MET A 1 95 ? 2.443 -2.309 28.965 1.00 95.12 95 MET A CA 1
ATOM 727 C C . MET A 1 95 ? 1.936 -2.883 30.294 1.00 95.12 95 MET A C 1
ATOM 729 O O . MET A 1 95 ? 2.492 -2.558 31.338 1.00 95.12 95 MET A O 1
ATOM 733 N N . VAL A 1 96 ? 0.913 -3.747 30.262 1.00 93.25 96 VAL A N 1
ATOM 734 C CA . VAL A 1 96 ? 0.352 -4.376 31.471 1.00 93.25 96 VAL A CA 1
ATOM 735 C C . VAL A 1 96 ? 1.367 -5.313 32.128 1.00 93.25 96 VAL A C 1
ATOM 737 O O . VAL A 1 96 ? 1.525 -5.272 33.341 1.00 93.25 96 VAL A O 1
ATOM 740 N N . LYS A 1 97 ? 2.103 -6.115 31.348 1.00 91.25 97 LYS A N 1
ATOM 741 C CA . LYS A 1 97 ? 3.152 -7.007 31.879 1.00 91.25 97 LYS A CA 1
ATOM 742 C C . LYS A 1 97 ? 4.330 -6.266 32.513 1.00 91.25 97 LYS A C 1
ATOM 744 O O . LYS A 1 97 ? 5.027 -6.853 33.330 1.00 91.25 97 LYS A O 1
ATOM 749 N N . ALA A 1 98 ? 4.585 -5.027 32.101 1.00 91.00 98 ALA A N 1
ATOM 750 C CA . ALA A 1 98 ? 5.650 -4.202 32.661 1.00 91.00 98 ALA A CA 1
ATOM 751 C C . ALA A 1 98 ? 5.272 -3.566 34.011 1.00 91.00 98 ALA A C 1
ATOM 753 O O . ALA A 1 98 ? 6.141 -2.999 34.671 1.00 91.00 98 ALA A O 1
ATOM 754 N N . GLN A 1 99 ? 4.001 -3.641 34.418 1.00 90.69 99 GLN A N 1
ATOM 755 C CA . GLN A 1 99 ? 3.572 -3.151 35.724 1.00 90.69 99 GLN A CA 1
ATOM 756 C C . GLN A 1 99 ? 4.027 -4.114 36.827 1.00 90.69 99 GLN A C 1
ATOM 758 O O . GLN A 1 99 ? 4.041 -5.330 36.633 1.00 90.69 99 GLN A O 1
ATOM 763 N N . SER A 1 100 ? 4.382 -3.576 37.995 1.00 79.56 100 SER A N 1
ATOM 764 C CA . SER A 1 100 ? 4.574 -4.378 39.207 1.00 79.56 100 SER A CA 1
ATOM 765 C C . SER A 1 100 ? 3.266 -5.065 39.613 1.00 79.56 100 SER A C 1
ATOM 767 O O . SER A 1 100 ? 2.183 -4.572 39.290 1.00 79.56 100 SER A O 1
ATOM 769 N N . ASP A 1 101 ? 3.352 -6.193 40.327 1.00 79.19 101 ASP A N 1
ATOM 770 C CA . ASP A 1 101 ? 2.178 -6.976 40.735 1.00 79.19 101 ASP A CA 1
ATOM 771 C C . ASP A 1 101 ? 1.118 -6.091 41.424 1.00 79.19 101 ASP A C 1
ATOM 773 O O . ASP A 1 101 ? 1.331 -5.562 42.515 1.00 79.19 101 ASP A O 1
ATOM 777 N N . GLY A 1 102 ? -0.030 -5.915 40.756 1.00 70.88 102 GLY A N 1
ATOM 778 C CA . GLY A 1 102 ? -1.164 -5.110 41.230 1.00 70.88 102 GLY A CA 1
ATOM 779 C C . GLY A 1 102 ? -1.169 -3.628 40.821 1.00 70.88 102 GLY A C 1
ATOM 780 O O . GLY A 1 102 ? -2.105 -2.914 41.180 1.00 70.88 102 GLY A O 1
ATOM 781 N N . GLY A 1 103 ? -0.174 -3.149 40.068 1.00 81.62 103 GLY A N 1
ATOM 782 C CA . GLY A 1 103 ? -0.107 -1.772 39.567 1.00 81.62 103 GLY A CA 1
ATOM 783 C C . GLY A 1 103 ? -1.008 -1.516 38.350 1.00 81.62 103 GLY A C 1
ATOM 784 O O . GLY A 1 103 ? -1.066 -2.318 37.420 1.00 81.62 103 GLY A O 1
ATOM 785 N N . SER A 1 104 ? -1.698 -0.370 38.330 1.00 87.81 104 SER A N 1
ATOM 786 C CA . SER A 1 104 ? -2.420 0.113 37.143 1.00 87.81 104 SER A CA 1
ATOM 787 C C . SER A 1 104 ? -1.500 0.985 36.279 1.00 87.81 104 SER A C 1
ATOM 789 O O . SER A 1 104 ? -0.841 1.863 36.837 1.00 87.81 104 SER A O 1
ATOM 791 N N . PRO A 1 105 ? -1.529 0.854 34.938 1.00 92.81 105 PRO A N 1
ATOM 792 C CA . PRO A 1 105 ? -0.782 1.736 34.045 1.00 92.81 105 PRO A CA 1
ATOM 793 C C . PRO A 1 105 ? -1.127 3.216 34.256 1.00 92.81 105 PRO A C 1
ATOM 795 O O . PRO A 1 105 ? -2.309 3.591 34.372 1.00 92.81 105 PRO A O 1
ATOM 798 N N . SER A 1 106 ? -0.093 4.057 34.260 1.00 94.44 106 SER A N 1
ATOM 799 C CA . SER A 1 106 ? -0.243 5.511 34.272 1.00 94.44 106 SER A CA 1
ATOM 800 C C . SER A 1 106 ? -0.761 6.027 32.923 1.00 94.44 106 SER A C 1
ATOM 802 O O . SER A 1 106 ? -0.740 5.328 31.907 1.00 94.44 106 SER A O 1
ATOM 804 N N . ASP A 1 107 ? -1.214 7.282 32.882 1.00 96.06 107 ASP A N 1
ATOM 805 C CA . ASP A 1 107 ? -1.617 7.923 31.620 1.00 96.06 107 ASP A CA 1
ATOM 806 C C . ASP A 1 107 ? -0.447 8.045 30.629 1.00 96.06 107 ASP A C 1
ATOM 808 O O . ASP A 1 107 ? -0.649 7.976 29.413 1.00 96.06 107 ASP A O 1
ATOM 812 N N . ALA A 1 108 ? 0.782 8.181 31.138 1.00 95.94 108 ALA A N 1
ATOM 813 C CA . ALA A 1 108 ? 1.988 8.208 30.321 1.00 95.94 108 ALA A CA 1
ATOM 814 C C . ALA A 1 108 ? 2.244 6.842 29.664 1.00 95.94 108 ALA A C 1
ATOM 816 O O . ALA A 1 108 ? 2.484 6.789 28.459 1.00 95.94 108 ALA A O 1
ATOM 817 N N . ASP A 1 109 ? 2.103 5.744 30.414 1.00 96.12 109 ASP A N 1
ATOM 818 C CA . ASP A 1 109 ? 2.281 4.381 29.890 1.00 96.12 109 ASP A CA 1
ATOM 819 C C . ASP A 1 109 ? 1.283 4.075 28.766 1.00 96.12 109 ASP A C 1
ATOM 821 O O . ASP A 1 109 ? 1.650 3.557 27.708 1.00 96.12 109 ASP A O 1
ATOM 825 N N . ILE A 1 110 ? 0.021 4.466 28.965 1.00 97.50 110 ILE A N 1
ATOM 826 C CA . ILE A 1 110 ? -1.047 4.300 27.972 1.00 97.50 110 ILE A CA 1
ATOM 827 C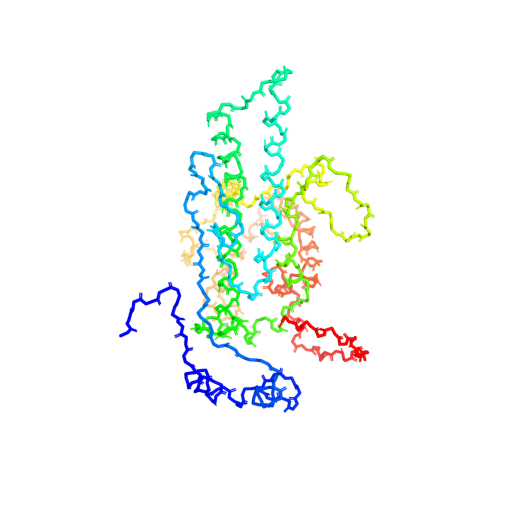 C . ILE A 1 110 ? -0.759 5.130 26.724 1.00 97.50 110 ILE A C 1
ATOM 829 O O . ILE A 1 110 ? -0.861 4.620 25.606 1.00 97.50 110 ILE A O 1
ATOM 833 N N . THR A 1 111 ? -0.346 6.387 26.907 1.00 98.00 111 THR A N 1
ATOM 834 C CA . THR A 1 111 ? 0.037 7.271 25.799 1.00 98.00 111 THR A CA 1
ATOM 835 C C . THR A 1 111 ? 1.172 6.656 24.985 1.00 98.00 111 THR A C 1
ATOM 837 O O . THR A 1 111 ? 1.098 6.645 23.758 1.00 98.00 111 THR A O 1
ATOM 840 N N . VAL A 1 112 ? 2.188 6.084 25.639 1.00 97.94 112 VAL A N 1
ATOM 841 C CA . VAL A 1 112 ? 3.304 5.402 24.966 1.00 97.94 112 VAL A CA 1
ATOM 842 C C . VAL A 1 112 ? 2.818 4.179 24.181 1.00 97.94 112 VAL A C 1
ATOM 844 O O . VAL A 1 112 ? 3.171 4.026 23.011 1.00 97.94 112 VAL A O 1
ATOM 847 N N . ALA A 1 113 ? 1.974 3.325 24.769 1.00 98.12 113 ALA A N 1
ATOM 848 C CA . ALA A 1 113 ? 1.447 2.136 24.093 1.00 98.12 113 ALA A CA 1
ATOM 849 C C . ALA A 1 113 ? 0.589 2.488 22.860 1.00 98.12 113 ALA A C 1
ATOM 851 O O . ALA A 1 113 ? 0.700 1.851 21.803 1.00 98.12 113 ALA A O 1
ATOM 852 N N . PHE A 1 114 ? -0.249 3.522 22.966 1.00 98.56 114 PHE A N 1
ATOM 853 C CA . PHE A 1 114 ? -1.072 4.006 21.857 1.00 98.56 114 PHE A CA 1
ATOM 854 C C . PHE A 1 114 ? -0.241 4.704 20.780 1.00 98.56 114 PHE A C 1
ATOM 856 O O . PHE A 1 114 ? -0.442 4.441 19.593 1.00 98.56 114 PHE A O 1
ATOM 863 N N . GLN A 1 115 ? 0.739 5.517 21.174 1.00 98.31 115 GLN A N 1
ATOM 864 C CA . GLN A 1 115 ? 1.656 6.172 20.247 1.00 98.31 115 GLN A CA 1
ATOM 865 C C . GLN A 1 115 ? 2.448 5.144 19.435 1.00 98.31 115 GLN A C 1
ATOM 867 O O . GLN A 1 115 ? 2.458 5.215 18.208 1.00 98.31 115 GLN A O 1
ATOM 872 N N . LYS A 1 116 ? 3.004 4.121 20.092 1.00 98.12 116 LYS A N 1
ATOM 873 C CA . LYS A 1 116 ? 3.717 3.025 19.424 1.00 98.12 116 LYS A CA 1
ATOM 874 C C . LYS A 1 116 ? 2.823 2.271 18.437 1.00 98.12 116 LYS A C 1
ATOM 876 O O . LYS A 1 116 ? 3.271 1.885 17.358 1.00 98.12 116 LYS A O 1
ATOM 881 N N . THR A 1 117 ? 1.545 2.087 18.774 1.00 98.19 117 THR A N 1
ATOM 882 C CA . THR A 1 117 ? 0.558 1.471 17.873 1.00 98.19 117 THR A CA 1
ATOM 883 C C . THR A 1 117 ? 0.345 2.313 16.615 1.00 98.19 117 THR A C 1
ATOM 885 O O . THR A 1 117 ? 0.365 1.772 15.509 1.00 98.19 117 THR A O 1
ATOM 888 N N . GLN A 1 118 ? 0.191 3.632 16.768 1.00 98.31 118 GLN A N 1
ATOM 889 C CA . GLN A 1 118 ? 0.063 4.551 15.639 1.00 98.31 118 GLN A CA 1
ATOM 890 C C . GLN A 1 118 ? 1.337 4.569 14.783 1.00 98.31 118 GLN A C 1
ATOM 892 O O . GLN A 1 118 ? 1.241 4.416 13.571 1.00 98.31 118 GLN A O 1
ATOM 897 N N . GLU A 1 119 ? 2.518 4.716 15.383 1.00 97.81 119 GLU A N 1
ATOM 898 C CA . GLU A 1 119 ? 3.803 4.763 14.665 1.00 97.81 119 GLU A CA 1
ATOM 899 C C . GLU A 1 119 ? 4.073 3.489 13.864 1.00 97.81 119 GLU A C 1
ATOM 901 O O . GLU A 1 119 ? 4.545 3.555 12.734 1.00 97.81 119 GLU A O 1
ATOM 906 N N . THR A 1 120 ? 3.697 2.332 14.409 1.00 96.38 120 THR A N 1
ATOM 907 C CA . THR A 1 120 ? 3.846 1.044 13.717 1.00 96.38 120 THR A CA 1
ATOM 908 C C . THR A 1 120 ? 2.942 0.947 12.483 1.00 96.38 120 THR A C 1
ATOM 910 O O . THR A 1 120 ? 3.306 0.333 11.484 1.00 96.38 120 THR A O 1
ATOM 913 N N . ARG A 1 121 ? 1.736 1.528 12.534 1.00 96.88 121 ARG A N 1
ATOM 914 C CA . ARG A 1 121 ? 0.691 1.285 11.527 1.00 96.88 121 ARG A CA 1
ATOM 915 C C . ARG A 1 121 ? 0.489 2.423 10.532 1.00 96.88 121 ARG A C 1
ATOM 917 O O . ARG A 1 121 ? 0.134 2.142 9.390 1.00 96.88 121 ARG A O 1
ATOM 924 N N . ARG A 1 122 ? 0.662 3.687 10.931 1.00 96.81 122 ARG A N 1
ATOM 925 C CA . ARG A 1 122 ? 0.151 4.847 10.180 1.00 96.81 122 ARG A CA 1
ATOM 926 C C . ARG A 1 122 ? 0.729 4.949 8.774 1.00 96.81 122 ARG A C 1
ATOM 928 O O . ARG A 1 122 ? -0.042 5.097 7.833 1.00 96.81 122 ARG A O 1
ATOM 935 N N . ASP A 1 123 ? 2.045 4.835 8.627 1.00 94.25 123 ASP A N 1
ATOM 936 C CA . ASP A 1 123 ? 2.703 5.002 7.325 1.00 94.25 123 ASP A CA 1
ATOM 937 C C . ASP A 1 123 ? 2.343 3.865 6.363 1.00 94.25 123 ASP A C 1
ATOM 939 O O . ASP A 1 123 ? 2.023 4.102 5.200 1.00 94.25 123 ASP A O 1
ATOM 943 N N . ARG A 1 124 ? 2.296 2.624 6.865 1.00 92.75 124 ARG A N 1
ATOM 944 C CA . ARG A 1 124 ? 1.843 1.465 6.085 1.00 92.75 124 ARG A CA 1
ATOM 945 C C . ARG A 1 124 ? 0.396 1.634 5.627 1.00 92.75 124 ARG A C 1
ATOM 947 O O . ARG A 1 124 ? 0.108 1.452 4.451 1.00 92.75 124 ARG A O 1
ATOM 954 N N . VAL A 1 125 ? -0.497 2.016 6.536 1.00 96.00 125 VAL A N 1
ATOM 955 C CA . VAL A 1 125 ? -1.907 2.262 6.219 1.00 96.00 125 VAL A CA 1
ATOM 956 C C . VAL A 1 125 ? -2.059 3.394 5.203 1.00 96.00 125 VAL A C 1
ATOM 958 O O . VAL A 1 125 ? -2.826 3.240 4.261 1.00 96.00 125 VAL A O 1
ATOM 961 N N . ALA A 1 126 ? -1.311 4.491 5.342 1.00 96.06 126 ALA A N 1
ATOM 962 C CA . ALA A 1 126 ? -1.326 5.594 4.382 1.00 96.06 126 ALA A CA 1
ATOM 963 C C . ALA A 1 126 ? -0.921 5.135 2.978 1.00 96.06 126 ALA A C 1
ATOM 965 O O . ALA A 1 126 ? -1.644 5.404 2.021 1.00 96.06 126 ALA A O 1
ATOM 966 N N . ASN A 1 127 ? 0.161 4.360 2.868 1.00 92.88 127 ASN A N 1
ATOM 967 C CA . ASN A 1 127 ? 0.595 3.794 1.592 1.00 92.88 127 ASN A CA 1
ATOM 968 C C . ASN A 1 127 ? -0.462 2.856 0.990 1.00 92.88 127 ASN A C 1
ATOM 970 O O . ASN A 1 127 ? -0.696 2.887 -0.215 1.00 92.88 127 ASN A O 1
ATOM 974 N N . MET A 1 128 ? -1.119 2.033 1.812 1.00 93.06 128 MET A N 1
ATOM 975 C CA . MET A 1 128 ? -2.154 1.111 1.338 1.00 93.06 128 MET A CA 1
ATOM 976 C C . MET A 1 128 ? -3.447 1.839 0.925 1.00 93.06 128 MET A C 1
ATOM 978 O O . MET A 1 128 ? -4.073 1.436 -0.054 1.00 93.06 128 MET A O 1
ATOM 982 N N . VAL A 1 129 ? -3.848 2.909 1.626 1.00 95.00 129 VAL A N 1
ATOM 983 C CA . VAL A 1 129 ? -4.975 3.770 1.217 1.00 95.00 129 VAL A CA 1
ATOM 984 C C . VAL A 1 129 ? -4.655 4.441 -0.118 1.00 95.00 129 VAL A C 1
ATOM 986 O O . VAL A 1 129 ? -5.447 4.349 -1.050 1.00 95.00 129 VAL A O 1
ATOM 989 N N . GLU A 1 130 ? -3.462 5.025 -0.261 1.00 93.81 130 GLU A N 1
ATOM 990 C CA . GLU A 1 130 ? -3.024 5.640 -1.518 1.00 93.81 130 GLU A CA 1
ATOM 991 C C . GLU A 1 130 ? -2.950 4.622 -2.672 1.00 93.81 130 GLU A C 1
ATOM 993 O O . GLU A 1 130 ? -3.349 4.918 -3.801 1.00 93.81 130 GLU A O 1
ATOM 998 N N . ALA A 1 131 ? -2.471 3.404 -2.406 1.00 90.00 131 ALA A N 1
ATOM 999 C CA . ALA A 1 131 ? -2.442 2.329 -3.392 1.00 90.00 131 ALA A CA 1
ATOM 1000 C C . ALA A 1 131 ? -3.856 1.896 -3.812 1.00 90.00 131 ALA A C 1
ATOM 1002 O O . ALA A 1 131 ? -4.103 1.703 -5.003 1.00 90.00 131 ALA A O 1
ATOM 1003 N N . GLY A 1 132 ? -4.791 1.797 -2.861 1.00 90.94 132 GLY A N 1
ATOM 1004 C CA . GLY A 1 132 ? -6.201 1.518 -3.136 1.00 90.94 132 GLY A CA 1
ATOM 1005 C C . GLY A 1 132 ? -6.843 2.590 -4.018 1.00 90.94 132 GLY A C 1
ATOM 1006 O O . GLY A 1 132 ? -7.518 2.253 -4.992 1.00 90.94 132 GLY A O 1
ATOM 1007 N N . HIS A 1 133 ? -6.558 3.865 -3.744 1.00 92.62 133 HIS A N 1
ATOM 1008 C CA . HIS A 1 133 ? -6.996 4.985 -4.576 1.00 92.62 133 HIS A CA 1
ATOM 1009 C C . HIS A 1 133 ? -6.448 4.879 -6.008 1.00 92.62 133 HIS A C 1
ATOM 1011 O O . HIS A 1 133 ? -7.195 4.925 -6.983 1.00 92.62 133 HIS A O 1
ATOM 1017 N N . LYS A 1 134 ? -5.137 4.643 -6.157 1.00 89.94 134 LYS A N 1
ATOM 1018 C CA . LYS A 1 134 ? -4.491 4.450 -7.468 1.00 89.94 134 LYS A CA 1
ATOM 1019 C C . LYS A 1 134 ? -5.079 3.267 -8.238 1.00 89.94 134 LYS A C 1
ATOM 1021 O O . LYS A 1 134 ? -5.266 3.359 -9.450 1.00 89.94 134 LYS A O 1
ATOM 1026 N N . GLN A 1 135 ? -5.393 2.169 -7.550 1.00 88.75 135 GLN A N 1
ATOM 1027 C CA . GLN A 1 135 ? -6.045 1.007 -8.153 1.00 88.75 135 GLN A CA 1
ATOM 1028 C C . GLN A 1 135 ? -7.461 1.341 -8.640 1.00 88.75 135 GLN A C 1
ATOM 1030 O O . GLN A 1 135 ? -7.840 0.915 -9.734 1.00 88.75 135 GLN A O 1
ATOM 1035 N N . GLN A 1 136 ? -8.234 2.110 -7.868 1.00 91.75 136 GLN A N 1
ATOM 1036 C CA . GLN A 1 136 ? -9.553 2.575 -8.295 1.00 91.75 136 GLN A CA 1
ATOM 1037 C C . GLN A 1 136 ? -9.447 3.493 -9.515 1.00 91.75 136 GLN A C 1
ATOM 1039 O O . GLN A 1 136 ? -10.145 3.249 -10.495 1.00 91.75 136 GLN A O 1
ATOM 1044 N N . SER A 1 137 ? -8.541 4.471 -9.494 1.00 90.19 137 SER A N 1
ATOM 1045 C CA . SER A 1 137 ? -8.322 5.396 -10.611 1.00 90.19 137 SER A CA 1
ATOM 1046 C C . SER A 1 137 ? -7.927 4.665 -11.902 1.00 90.19 137 SER A C 1
ATOM 1048 O O . SER A 1 137 ? -8.459 4.947 -12.979 1.00 90.19 137 SER A O 1
ATOM 1050 N N . LEU A 1 138 ? -7.061 3.647 -11.790 1.00 89.12 138 LEU A N 1
ATOM 1051 C CA . LEU A 1 138 ? -6.701 2.772 -12.907 1.00 89.12 138 LEU A CA 1
ATOM 1052 C C . LEU A 1 138 ? -7.904 1.971 -13.421 1.00 89.12 138 LEU A C 1
ATOM 1054 O O . LEU A 1 138 ? -8.111 1.888 -14.627 1.00 89.12 138 LEU A O 1
ATOM 1058 N N . SER A 1 139 ? -8.699 1.395 -12.518 1.00 87.44 139 SER A N 1
ATOM 1059 C CA . SER A 1 139 ? -9.859 0.566 -12.879 1.00 87.44 139 SER A CA 1
ATOM 1060 C C . SER A 1 139 ? -10.996 1.385 -13.494 1.00 87.44 139 SER A C 1
ATOM 1062 O O . SER A 1 139 ? -11.716 0.889 -14.353 1.00 87.44 139 SER A O 1
ATOM 1064 N N . ALA A 1 140 ? -11.142 2.642 -13.073 1.00 88.69 140 ALA A N 1
ATOM 1065 C CA . ALA A 1 140 ? -12.123 3.585 -13.599 1.00 88.69 140 ALA A CA 1
ATOM 1066 C C . ALA A 1 140 ? -11.626 4.353 -14.838 1.00 88.69 140 ALA A C 1
ATOM 1068 O O . ALA A 1 140 ? -12.381 5.149 -15.391 1.00 88.69 140 ALA A O 1
ATOM 1069 N N . LEU A 1 141 ? -10.383 4.111 -15.283 1.00 90.75 141 LEU A N 1
ATOM 1070 C CA . LEU A 1 141 ? -9.758 4.761 -16.443 1.00 90.75 141 LEU A CA 1
ATOM 1071 C C . LEU A 1 141 ? -9.838 6.299 -16.372 1.00 90.75 141 LEU A C 1
ATOM 1073 O O . LEU A 1 141 ? -10.054 6.968 -17.377 1.00 90.75 141 LEU A O 1
ATOM 1077 N N . GLU A 1 142 ? -9.662 6.873 -15.179 1.00 89.00 142 GLU A N 1
ATOM 1078 C CA . GLU A 1 142 ? -9.965 8.293 -14.918 1.00 89.00 142 GLU A CA 1
ATOM 1079 C C . GLU A 1 142 ? -9.092 9.280 -15.702 1.00 89.00 142 GLU A C 1
ATOM 1081 O O . GLU A 1 142 ? -9.452 10.444 -15.873 1.00 89.00 142 GLU A O 1
ATOM 1086 N N . THR A 1 143 ? -7.925 8.832 -16.166 1.00 90.94 143 THR A N 1
ATOM 1087 C CA . THR A 1 143 ? -6.979 9.648 -16.931 1.00 90.94 143 THR A CA 1
ATOM 1088 C C . THR A 1 143 ? -6.595 8.947 -18.233 1.00 90.94 143 THR A C 1
ATOM 1090 O O . THR A 1 143 ? -6.579 7.717 -18.276 1.00 90.94 143 THR A O 1
ATOM 1093 N N . PRO A 1 144 ? -6.167 9.683 -19.277 1.00 90.50 144 PRO A N 1
ATOM 1094 C CA . PRO A 1 144 ? -5.686 9.068 -20.519 1.00 90.50 144 PRO A CA 1
ATOM 1095 C C . PRO A 1 144 ? -4.523 8.087 -20.298 1.00 90.50 144 PRO A C 1
ATOM 1097 O O . PRO A 1 144 ? -4.393 7.082 -20.993 1.00 90.50 144 PRO A O 1
ATOM 1100 N N . ILE A 1 145 ? -3.677 8.352 -19.295 1.00 88.50 145 ILE A N 1
ATOM 1101 C CA . ILE A 1 145 ? -2.588 7.446 -18.912 1.00 88.50 145 ILE A CA 1
ATOM 1102 C C . ILE A 1 145 ? -3.159 6.164 -18.295 1.00 88.50 145 ILE A C 1
ATOM 1104 O O . ILE A 1 145 ? -2.746 5.073 -18.685 1.00 88.50 145 ILE A O 1
ATOM 1108 N N . ALA A 1 146 ? -4.119 6.276 -17.370 1.00 87.81 146 ALA A N 1
ATOM 1109 C CA . ALA A 1 146 ? -4.814 5.127 -16.792 1.00 87.81 146 ALA A CA 1
ATOM 1110 C C . ALA A 1 146 ? -5.551 4.307 -17.861 1.00 87.81 146 ALA A C 1
ATOM 1112 O O . ALA A 1 146 ? -5.509 3.082 -17.814 1.00 87.81 146 ALA A O 1
ATOM 1113 N N . GLU A 1 147 ? -6.141 4.952 -18.868 1.00 88.50 147 GLU A N 1
ATOM 1114 C CA . GLU A 1 147 ? -6.783 4.273 -19.993 1.00 88.50 147 GLU A CA 1
ATOM 1115 C C . GLU A 1 147 ? -5.786 3.425 -20.795 1.00 88.50 147 GLU A C 1
ATOM 1117 O O . GLU A 1 147 ? -6.028 2.243 -21.056 1.00 88.50 147 GLU A O 1
ATOM 1122 N N . ILE A 1 148 ? -4.625 3.991 -21.144 1.00 89.00 148 ILE A N 1
ATOM 1123 C CA . ILE A 1 148 ? -3.563 3.258 -21.846 1.00 89.00 148 ILE A CA 1
ATOM 1124 C C . ILE A 1 148 ? -3.047 2.105 -20.978 1.00 89.00 148 ILE A C 1
ATOM 1126 O O . ILE A 1 148 ? -2.926 0.973 -21.459 1.00 89.00 148 ILE A O 1
ATOM 1130 N N . LEU A 1 149 ? -2.768 2.368 -19.699 1.00 86.31 149 LEU A N 1
ATOM 1131 C CA . LEU A 1 149 ? -2.284 1.355 -18.765 1.00 86.31 149 LEU A CA 1
ATOM 1132 C C . LEU A 1 149 ? -3.300 0.216 -18.606 1.00 86.31 149 LEU A C 1
ATOM 1134 O O . LEU A 1 149 ? -2.944 -0.943 -18.800 1.00 86.31 149 LEU A O 1
ATOM 1138 N N . GLY A 1 150 ? -4.562 0.531 -18.321 1.00 85.56 150 GLY A N 1
ATOM 1139 C CA . GLY A 1 150 ? -5.619 -0.440 -18.048 1.00 85.56 150 GLY A CA 1
ATOM 1140 C C . GLY A 1 150 ? -6.060 -1.235 -19.276 1.00 85.56 150 GLY A C 1
ATOM 1141 O O . GLY A 1 150 ? -6.274 -2.440 -19.179 1.00 85.56 150 GLY A O 1
ATOM 1142 N N . THR A 1 151 ? -6.149 -0.608 -20.453 1.00 85.88 151 THR A N 1
ATOM 1143 C CA . THR A 1 151 ? -6.671 -1.283 -21.659 1.00 85.88 151 THR A CA 1
ATOM 1144 C C . THR A 1 151 ? -5.588 -1.917 -22.526 1.00 85.88 151 THR A C 1
ATOM 1146 O O . THR A 1 151 ? -5.850 -2.898 -23.224 1.00 85.88 151 THR A O 1
ATOM 1149 N N . LYS A 1 152 ? -4.367 -1.364 -22.533 1.00 85.31 152 LYS A N 1
ATOM 1150 C CA . LYS A 1 152 ? -3.277 -1.853 -23.391 1.00 85.31 152 LYS A CA 1
ATOM 1151 C C . LYS A 1 152 ? -2.217 -2.601 -22.594 1.00 85.31 152 LYS A C 1
ATOM 1153 O O . LYS A 1 152 ? -1.714 -3.607 -23.084 1.00 85.31 152 LYS A O 1
ATOM 1158 N N . ILE A 1 153 ? -1.846 -2.151 -21.405 1.00 82.38 153 ILE A N 1
ATOM 1159 C CA . ILE A 1 153 ? -0.690 -2.727 -20.705 1.00 82.38 153 ILE A CA 1
ATOM 1160 C C . ILE A 1 153 ? -1.126 -3.848 -19.760 1.00 82.38 153 ILE A C 1
ATOM 1162 O O . ILE A 1 153 ? -0.614 -4.959 -19.878 1.00 82.38 153 ILE A O 1
ATOM 1166 N N . ALA A 1 154 ? -2.122 -3.612 -18.907 1.00 80.81 154 ALA A N 1
ATOM 1167 C CA . ALA A 1 154 ? -2.582 -4.570 -17.904 1.00 80.81 154 ALA A CA 1
ATOM 1168 C C . ALA A 1 154 ? -3.000 -5.942 -18.480 1.00 80.81 154 ALA A C 1
ATOM 1170 O O . ALA A 1 154 ? -2.555 -6.948 -17.936 1.00 80.81 154 ALA A O 1
ATOM 1171 N N . PRO A 1 155 ? -3.723 -6.056 -19.617 1.00 80.81 155 PRO A N 1
ATOM 1172 C CA . PRO A 1 155 ? -4.073 -7.366 -20.185 1.00 80.81 155 PRO A CA 1
ATOM 1173 C C . PRO A 1 155 ? -2.869 -8.151 -20.721 1.00 80.81 155 PRO A C 1
ATOM 1175 O O . PRO A 1 155 ? -2.972 -9.342 -21.001 1.00 80.81 155 PRO A O 1
ATOM 1178 N N . ARG A 1 156 ? -1.733 -7.471 -20.917 1.00 78.06 156 ARG A N 1
ATOM 1179 C CA . ARG A 1 156 ? -0.465 -8.072 -21.347 1.00 78.06 156 ARG A CA 1
ATOM 1180 C C . ARG A 1 156 ? 0.450 -8.395 -20.165 1.00 78.06 156 ARG A C 1
ATOM 1182 O O . ARG A 1 156 ? 1.454 -9.079 -20.358 1.00 78.06 156 ARG A O 1
ATOM 1189 N N . MET A 1 157 ? 0.120 -7.916 -18.963 1.00 70.62 157 MET A N 1
ATOM 1190 C CA . MET A 1 157 ? 0.803 -8.315 -17.737 1.00 70.62 157 MET A CA 1
ATOM 1191 C C . MET A 1 157 ? 0.470 -9.779 -17.437 1.00 70.62 157 MET A C 1
ATOM 1193 O O . MET A 1 157 ? -0.679 -10.204 -17.542 1.00 70.62 157 MET A O 1
ATOM 1197 N N . GLY A 1 158 ? 1.488 -10.566 -17.083 1.00 72.31 158 GLY A N 1
ATOM 1198 C CA . GLY A 1 158 ? 1.279 -11.912 -16.551 1.00 72.31 158 GLY A CA 1
ATOM 1199 C C . GLY A 1 158 ? 0.602 -11.869 -15.178 1.00 72.31 158 GLY A C 1
ATOM 1200 O O . GLY A 1 158 ? 0.644 -10.846 -14.488 1.00 72.31 158 GLY A O 1
ATOM 1201 N N . LEU A 1 159 ? 0.021 -12.999 -14.763 1.00 78.19 159 LEU A N 1
ATOM 1202 C CA . LEU A 1 159 ? -0.592 -13.159 -13.437 1.00 78.19 159 LEU A CA 1
ATOM 1203 C C . LEU A 1 159 ? 0.389 -12.824 -12.308 1.00 78.19 159 LEU A C 1
ATOM 1205 O O . LEU A 1 159 ? -0.018 -12.340 -11.259 1.00 78.19 159 LEU A O 1
ATOM 1209 N N . GLU A 1 160 ? 1.681 -13.047 -12.532 1.00 76.94 160 GLU A N 1
ATOM 1210 C CA . GLU A 1 160 ? 2.752 -12.804 -11.575 1.00 76.94 160 GLU A CA 1
ATOM 1211 C C . GLU A 1 160 ? 2.823 -11.338 -11.137 1.00 76.94 160 GLU A C 1
ATOM 1213 O O . GLU A 1 160 ? 3.038 -11.073 -9.959 1.00 76.94 160 GLU A O 1
ATOM 1218 N N . GLY A 1 161 ? 2.590 -10.384 -12.047 1.00 72.50 161 GLY A N 1
ATOM 1219 C CA . GLY A 1 161 ? 2.601 -8.959 -11.703 1.00 72.50 161 GLY A CA 1
ATOM 1220 C C . GLY A 1 161 ? 1.452 -8.590 -10.764 1.00 72.50 161 GLY A C 1
ATOM 1221 O O . GLY A 1 161 ? 1.658 -7.928 -9.748 1.00 72.50 161 GLY A O 1
ATOM 1222 N N . SER A 1 162 ? 0.247 -9.082 -11.061 1.00 74.38 162 SER A N 1
ATOM 1223 C CA . SER A 1 162 ? -0.918 -8.899 -10.191 1.00 74.38 162 SER A CA 1
ATOM 1224 C C . SER A 1 162 ? -0.733 -9.599 -8.843 1.00 74.38 162 SER A C 1
ATOM 1226 O O . SER A 1 162 ? -1.029 -9.012 -7.806 1.00 74.38 162 SER A O 1
ATOM 1228 N N . LEU A 1 163 ? -0.205 -10.827 -8.836 1.00 81.69 163 LEU A N 1
ATOM 1229 C CA . LEU A 1 163 ? 0.078 -11.573 -7.608 1.00 81.69 163 LEU A CA 1
ATOM 1230 C C . LEU A 1 163 ? 1.136 -10.879 -6.746 1.00 81.69 163 LEU A C 1
ATOM 1232 O O . LEU A 1 163 ? 0.944 -10.800 -5.538 1.00 81.69 163 LEU A O 1
ATOM 1236 N N . SER A 1 164 ? 2.192 -10.324 -7.349 1.00 79.38 164 SER A N 1
ATOM 1237 C CA . SER A 1 164 ? 3.207 -9.536 -6.638 1.00 79.38 164 SER A CA 1
ATOM 1238 C C . SER A 1 164 ? 2.587 -8.315 -5.964 1.00 79.38 164 SER A C 1
ATOM 1240 O O . SER A 1 164 ? 2.837 -8.077 -4.791 1.00 79.38 164 SER A O 1
ATOM 1242 N N . MET A 1 165 ? 1.708 -7.585 -6.659 1.00 76.56 165 MET A N 1
ATOM 1243 C CA . MET A 1 165 ? 1.017 -6.427 -6.081 1.00 76.56 165 MET A CA 1
ATOM 1244 C C . MET A 1 165 ? 0.152 -6.808 -4.865 1.00 76.56 165 MET A C 1
ATOM 1246 O O . MET A 1 165 ? 0.085 -6.059 -3.888 1.00 76.56 165 MET A O 1
ATOM 1250 N N . PHE A 1 166 ? -0.505 -7.972 -4.891 1.00 80.56 166 PHE A N 1
ATOM 1251 C CA . PHE A 1 166 ? -1.206 -8.488 -3.711 1.00 80.56 166 PHE A CA 1
ATOM 1252 C C . PHE A 1 166 ? -0.228 -8.904 -2.605 1.00 80.56 166 PHE A C 1
ATOM 1254 O O . PHE A 1 166 ? -0.443 -8.562 -1.442 1.00 80.56 166 PHE A O 1
ATOM 1261 N N . ALA A 1 167 ? 0.850 -9.606 -2.957 1.00 85.69 167 ALA A N 1
ATOM 1262 C CA . ALA A 1 167 ? 1.857 -10.083 -2.017 1.00 85.69 167 ALA A CA 1
ATOM 1263 C C . ALA A 1 167 ? 2.537 -8.924 -1.271 1.00 85.69 167 ALA A C 1
ATOM 1265 O O . ALA A 1 167 ? 2.564 -8.934 -0.044 1.00 85.69 167 ALA A O 1
ATOM 1266 N N . ASP A 1 168 ? 2.958 -7.866 -1.967 1.00 83.12 168 ASP A N 1
ATOM 1267 C CA . ASP A 1 168 ? 3.595 -6.684 -1.367 1.00 83.12 168 ASP A CA 1
ATOM 1268 C C . ASP A 1 168 ? 2.722 -6.025 -0.285 1.00 83.12 168 ASP A C 1
ATOM 1270 O O . ASP A 1 168 ? 3.222 -5.486 0.707 1.00 83.12 168 ASP A O 1
ATOM 1274 N N . ASN A 1 169 ? 1.397 -6.113 -0.434 1.00 83.94 169 ASN A N 1
ATOM 1275 C CA . ASN A 1 169 ? 0.449 -5.625 0.559 1.00 83.94 169 ASN A CA 1
ATOM 1276 C C . ASN A 1 169 ? 0.220 -6.612 1.711 1.00 83.94 169 ASN A C 1
ATOM 1278 O O . ASN A 1 169 ? -0.035 -6.166 2.824 1.00 83.94 169 ASN A O 1
ATOM 1282 N N . ILE A 1 170 ? 0.327 -7.923 1.490 1.00 89.38 170 ILE A N 1
ATOM 1283 C CA . ILE A 1 170 ? -0.013 -8.965 2.476 1.00 89.38 170 ILE A CA 1
ATOM 1284 C C . ILE A 1 170 ? 1.200 -9.406 3.308 1.00 89.38 170 ILE A C 1
ATOM 1286 O O . ILE A 1 170 ? 1.086 -9.580 4.517 1.00 89.38 170 ILE A O 1
ATOM 1290 N N . LEU A 1 171 ? 2.367 -9.589 2.692 1.00 90.38 171 LEU A N 1
ATOM 1291 C CA . LEU A 1 171 ? 3.565 -10.134 3.345 1.00 90.38 171 LEU A CA 1
ATOM 1292 C C . LEU A 1 171 ? 4.083 -9.322 4.549 1.00 90.38 171 LEU A C 1
ATOM 1294 O O . LEU A 1 171 ? 4.622 -9.944 5.466 1.00 90.38 171 LEU A O 1
ATOM 1298 N N . PRO A 1 172 ? 3.943 -7.981 4.602 1.00 90.81 172 PRO A N 1
ATOM 1299 C CA . PRO A 1 172 ? 4.323 -7.188 5.773 1.00 90.81 172 PRO A CA 1
ATOM 1300 C C . PRO A 1 172 ? 3.225 -7.111 6.853 1.00 90.81 172 PRO A C 1
ATOM 1302 O O . PRO A 1 172 ? 3.283 -6.227 7.707 1.00 90.81 172 PRO A O 1
ATOM 1305 N N . ALA A 1 173 ? 2.178 -7.943 6.784 1.00 91.88 173 ALA A N 1
ATOM 1306 C CA . ALA A 1 173 ? 1.058 -7.881 7.720 1.00 91.88 173 ALA A CA 1
ATOM 1307 C C . ALA A 1 173 ? 1.477 -8.165 9.169 1.00 91.88 173 ALA A C 1
ATOM 1309 O O . ALA A 1 173 ? 2.306 -9.028 9.456 1.00 91.88 173 ALA A O 1
ATOM 1310 N N . GLU A 1 174 ? 0.844 -7.444 10.092 1.00 93.31 174 GLU A N 1
ATOM 1311 C CA . GLU A 1 174 ? 1.089 -7.577 11.526 1.00 93.31 174 GLU A CA 1
ATOM 1312 C C . GLU A 1 174 ? 0.301 -8.743 12.131 1.00 93.31 174 GLU A C 1
ATOM 1314 O O . GLU A 1 174 ? -0.850 -9.003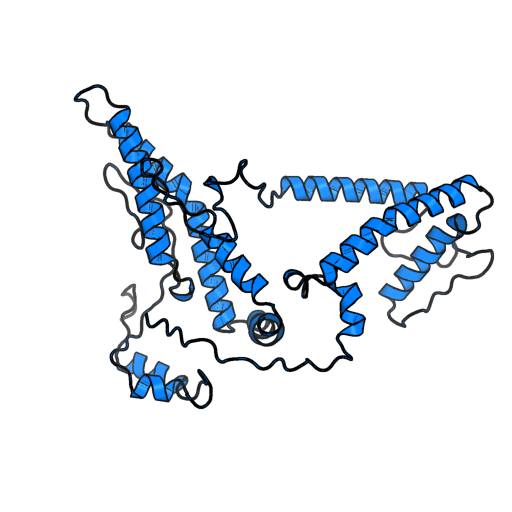 11.770 1.00 93.31 174 GLU A O 1
ATOM 1319 N N . ARG A 1 175 ? 0.895 -9.412 13.123 1.00 91.69 175 ARG A N 1
ATOM 1320 C CA . ARG A 1 175 ? 0.246 -10.492 13.879 1.00 91.69 175 ARG A CA 1
ATOM 1321 C C . ARG A 1 175 ? 0.359 -10.291 15.384 1.00 91.69 175 ARG A C 1
ATOM 1323 O O . ARG A 1 175 ? 1.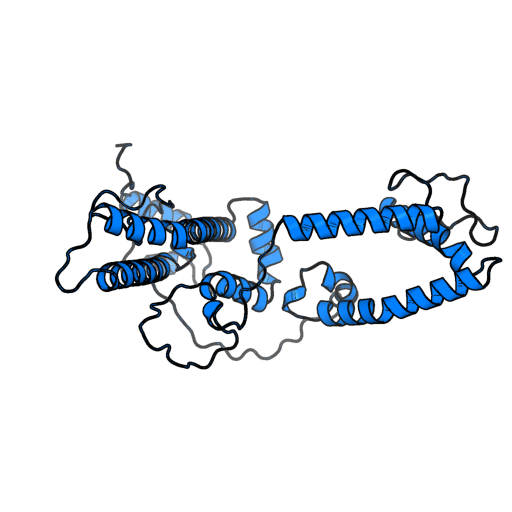087 -9.438 15.873 1.00 91.69 175 ARG A O 1
ATOM 1330 N N . LEU A 1 176 ? -0.340 -11.141 16.129 1.00 93.50 176 LEU A N 1
ATOM 1331 C CA . LEU A 1 176 ? -0.227 -11.252 17.581 1.00 93.50 176 LEU A CA 1
ATOM 1332 C C . LEU A 1 176 ? 0.998 -12.128 17.940 1.00 93.50 176 LEU A C 1
ATOM 1334 O O . LEU A 1 176 ? 0.912 -13.351 17.806 1.00 93.50 176 LEU A O 1
ATOM 1338 N N . PRO A 1 177 ? 2.129 -11.575 18.429 1.00 91.31 177 PRO A N 1
ATOM 1339 C CA . PRO A 1 177 ? 3.342 -12.350 18.694 1.00 91.31 177 PRO A CA 1
ATOM 1340 C C . PRO A 1 177 ? 3.203 -13.338 19.858 1.00 91.31 177 PRO A C 1
ATOM 1342 O O . PRO A 1 177 ? 3.933 -14.322 19.899 1.00 91.31 177 PRO A O 1
ATOM 1345 N N . MET A 1 178 ? 2.272 -13.104 20.792 1.00 89.62 178 MET A N 1
ATOM 1346 C CA . MET A 1 178 ? 2.011 -14.029 21.902 1.00 89.62 178 MET A CA 1
ATOM 1347 C C . MET A 1 178 ? 1.167 -15.251 21.522 1.00 89.62 178 MET A C 1
ATOM 1349 O O . MET A 1 178 ? 0.986 -16.129 22.361 1.00 89.62 178 MET A O 1
ATOM 1353 N N . LEU A 1 179 ? 0.636 -15.313 20.298 1.00 90.50 179 LEU A N 1
ATOM 1354 C CA . LEU A 1 179 ? -0.094 -16.481 19.815 1.00 90.50 179 LEU A CA 1
ATOM 1355 C C . LEU A 1 179 ? 0.802 -17.336 18.909 1.00 90.50 179 LEU A C 1
ATOM 1357 O O . LEU A 1 179 ? 1.576 -16.789 18.116 1.00 90.50 179 LEU A O 1
ATOM 1361 N N . PRO A 1 180 ? 0.706 -18.676 18.994 1.00 89.31 180 PRO A N 1
ATOM 1362 C CA . PRO A 1 180 ? 1.461 -19.559 18.118 1.00 89.31 180 PRO A CA 1
ATOM 1363 C C . PRO A 1 180 ? 1.006 -19.387 16.664 1.00 89.31 180 PRO A C 1
ATOM 1365 O O . PRO A 1 180 ? -0.192 -19.338 16.380 1.00 89.31 180 PRO A O 1
ATOM 1368 N N . MET A 1 181 ? 1.962 -19.336 15.734 1.00 85.69 181 MET A N 1
ATOM 1369 C CA . MET A 1 181 ? 1.659 -19.209 14.309 1.00 85.69 181 MET A CA 1
ATOM 1370 C C . MET A 1 181 ? 1.375 -20.590 13.695 1.00 85.69 181 MET A C 1
ATOM 1372 O O . MET A 1 181 ? 2.282 -21.430 13.658 1.00 85.69 181 MET A O 1
ATOM 1376 N N . PRO A 1 182 ? 0.155 -20.873 13.194 1.00 86.19 182 PRO A N 1
ATOM 1377 C CA . PRO A 1 182 ? -0.110 -22.123 12.495 1.00 86.19 182 PRO A CA 1
ATOM 1378 C C . PRO A 1 182 ? 0.748 -22.247 11.232 1.00 86.19 182 PRO A C 1
ATOM 1380 O O . PRO A 1 182 ? 0.744 -21.373 10.359 1.00 86.19 182 PRO A O 1
ATOM 1383 N N . LYS A 1 183 ? 1.437 -23.384 11.101 1.00 84.81 183 LYS A N 1
ATOM 1384 C CA . LYS A 1 183 ? 2.147 -23.745 9.872 1.00 84.81 183 LYS A CA 1
ATOM 1385 C C . LYS A 1 183 ? 1.120 -24.085 8.796 1.00 84.81 183 LYS A C 1
ATOM 1387 O O . LYS A 1 183 ? 0.319 -25.001 8.957 1.00 84.81 183 LYS A O 1
ATOM 1392 N N . ARG A 1 184 ? 1.142 -23.328 7.702 1.00 87.31 184 ARG A N 1
ATOM 1393 C CA . ARG A 1 184 ? 0.287 -23.532 6.525 1.00 87.31 184 ARG A CA 1
ATOM 1394 C C . ARG A 1 184 ? 1.174 -23.558 5.283 1.00 87.31 184 ARG A C 1
ATOM 1396 O O . ARG A 1 184 ? 2.059 -22.698 5.217 1.00 87.31 184 ARG A O 1
ATOM 1403 N N . PRO A 1 185 ? 0.954 -24.487 4.333 1.00 88.12 185 PRO A N 1
ATOM 1404 C CA . PRO A 1 185 ? 1.654 -24.474 3.055 1.00 88.12 185 PRO A CA 1
ATOM 1405 C C . PRO A 1 185 ? 1.489 -23.112 2.379 1.00 88.12 185 PRO A C 1
ATOM 1407 O O . PRO A 1 185 ? 0.374 -22.601 2.286 1.00 88.12 185 PRO A O 1
ATOM 1410 N N . ARG A 1 186 ? 2.600 -22.515 1.953 1.00 83.81 186 ARG A N 1
ATOM 1411 C CA . ARG A 1 186 ? 2.636 -21.218 1.272 1.00 83.81 186 ARG A CA 1
ATOM 1412 C C . ARG A 1 186 ? 3.861 -21.156 0.367 1.00 83.81 186 ARG A C 1
ATOM 1414 O O . ARG A 1 186 ? 4.856 -21.818 0.651 1.00 83.81 186 ARG A O 1
ATOM 1421 N N . PHE A 1 187 ? 3.756 -20.392 -0.715 1.00 84.44 187 PHE A N 1
ATOM 1422 C CA . PHE A 1 187 ? 4.850 -20.205 -1.668 1.00 84.44 187 PHE A CA 1
ATOM 1423 C C . PHE A 1 187 ? 5.881 -19.192 -1.157 1.00 84.44 187 PHE A C 1
ATOM 1425 O O . PHE A 1 187 ? 7.079 -19.412 -1.300 1.00 84.44 187 PHE A O 1
ATOM 1432 N N . GLU A 1 188 ? 5.411 -18.124 -0.510 1.00 85.50 188 GLU A N 1
ATOM 1433 C CA . GLU A 1 188 ? 6.239 -17.034 0.001 1.00 85.50 188 GLU A CA 1
ATOM 1434 C C . GLU A 1 188 ? 6.020 -16.860 1.517 1.00 85.50 188 GLU A C 1
ATOM 1436 O O . GLU A 1 188 ? 4.869 -16.899 1.974 1.00 85.50 188 GLU A O 1
ATOM 1441 N N . PRO A 1 189 ? 7.093 -16.752 2.321 1.00 88.50 189 PRO A N 1
ATOM 1442 C CA . PRO A 1 189 ? 6.994 -16.508 3.760 1.00 88.50 189 PRO A CA 1
ATOM 1443 C C . PRO A 1 189 ? 6.624 -15.050 4.061 1.00 88.50 189 PRO A C 1
ATOM 1445 O O . PRO A 1 189 ? 6.979 -14.149 3.304 1.00 88.50 189 PRO A O 1
ATOM 1448 N N . PHE A 1 190 ? 5.965 -14.802 5.198 1.00 89.50 190 PHE A N 1
ATOM 1449 C CA . PHE A 1 190 ? 5.740 -13.427 5.666 1.00 89.50 190 PHE A CA 1
ATOM 1450 C C . PHE A 1 190 ? 7.064 -12.766 6.061 1.00 89.50 190 PHE A C 1
ATOM 1452 O O . PHE A 1 190 ? 8.051 -13.439 6.366 1.00 89.50 190 PHE A O 1
ATOM 1459 N N . GLN A 1 191 ? 7.099 -11.434 6.085 1.00 89.19 191 GLN A N 1
ATOM 1460 C CA . GLN A 1 191 ? 8.340 -10.707 6.358 1.00 89.19 191 GLN A CA 1
ATOM 1461 C C . GLN A 1 191 ? 8.909 -10.962 7.760 1.00 89.19 191 GLN A C 1
ATOM 1463 O O . GLN A 1 191 ? 10.121 -10.870 7.945 1.00 89.19 191 GLN A O 1
ATOM 1468 N N . ASP A 1 192 ? 8.068 -11.293 8.740 1.00 86.44 192 ASP A N 1
ATOM 1469 C CA . ASP A 1 192 ? 8.497 -11.640 10.097 1.00 86.44 192 ASP A CA 1
ATOM 1470 C C . ASP A 1 192 ? 9.025 -13.081 10.224 1.00 86.44 192 ASP A C 1
ATOM 1472 O O . ASP A 1 192 ? 9.617 -13.433 11.243 1.00 86.44 192 ASP A O 1
ATOM 1476 N N . GLU A 1 193 ? 8.835 -13.907 9.192 1.00 86.88 193 GLU A N 1
ATOM 1477 C CA . GLU A 1 193 ? 9.359 -15.274 9.096 1.00 86.88 193 GLU A CA 1
ATOM 1478 C C . GLU A 1 193 ? 10.720 -15.329 8.390 1.00 86.88 193 GLU A C 1
ATOM 1480 O O . GLU A 1 193 ? 11.396 -16.361 8.412 1.00 86.88 193 GLU A O 1
ATOM 1485 N N . LEU A 1 194 ? 11.135 -14.228 7.758 1.00 88.06 194 LEU A N 1
ATOM 1486 C CA . LEU A 1 194 ? 12.426 -14.123 7.093 1.00 88.06 194 LEU A CA 1
ATOM 1487 C C . LEU A 1 194 ? 13.566 -14.022 8.123 1.00 88.06 194 LEU A C 1
ATOM 1489 O O . LEU A 1 194 ? 13.419 -13.360 9.152 1.00 88.06 194 LEU A O 1
ATOM 1493 N N . PRO A 1 195 ? 14.749 -14.604 7.837 1.00 86.38 195 PRO A N 1
ATOM 1494 C CA . PRO A 1 195 ? 15.903 -14.533 8.739 1.00 86.38 195 PRO A CA 1
ATOM 1495 C C . PRO A 1 195 ? 16.427 -13.100 8.931 1.00 86.38 195 PRO A C 1
ATOM 1497 O O . PRO A 1 195 ? 17.128 -12.819 9.900 1.00 86.38 195 PRO A O 1
ATOM 1500 N N . ALA A 1 196 ? 16.096 -12.195 8.008 1.00 85.38 196 ALA A N 1
ATOM 1501 C CA . ALA A 1 196 ? 16.404 -10.778 8.084 1.00 85.38 196 ALA A CA 1
ATOM 1502 C C . ALA A 1 196 ? 15.299 -9.965 7.401 1.00 85.38 196 ALA A C 1
ATOM 1504 O O . ALA A 1 196 ? 14.655 -10.438 6.462 1.00 85.38 196 ALA A O 1
ATOM 1505 N N . LYS A 1 197 ? 15.112 -8.716 7.844 1.00 78.44 197 LYS A N 1
ATOM 1506 C CA . LYS A 1 197 ? 14.174 -7.796 7.195 1.00 78.44 197 LYS A CA 1
ATOM 1507 C C . LYS A 1 197 ? 14.660 -7.477 5.776 1.00 78.44 197 LYS A C 1
ATOM 1509 O O . LYS A 1 197 ? 15.838 -7.143 5.619 1.00 78.44 197 LYS A O 1
ATOM 1514 N N . PRO A 1 198 ? 13.781 -7.534 4.761 1.00 75.50 198 PRO A N 1
ATOM 1515 C CA . PRO A 1 198 ? 14.160 -7.176 3.406 1.00 75.50 198 PRO A CA 1
ATOM 1516 C C . PRO A 1 198 ? 14.607 -5.712 3.360 1.00 75.50 198 PRO A C 1
ATOM 1518 O O . PRO A 1 198 ? 13.976 -4.824 3.942 1.00 75.50 198 PRO A O 1
ATOM 1521 N N . LEU A 1 199 ? 15.722 -5.460 2.672 1.00 70.00 199 LEU A N 1
ATOM 1522 C CA . LEU A 1 199 ? 16.182 -4.105 2.393 1.00 70.00 199 LEU A CA 1
ATOM 1523 C C . LEU A 1 199 ? 15.169 -3.461 1.444 1.00 70.00 199 LEU A C 1
ATOM 1525 O O . LEU A 1 199 ? 15.077 -3.832 0.277 1.00 70.00 199 LEU A O 1
ATOM 1529 N N . GLY A 1 200 ? 14.377 -2.523 1.963 1.00 64.69 200 GLY A N 1
ATOM 1530 C CA . GLY A 1 200 ? 13.446 -1.755 1.142 1.00 64.69 200 GLY A CA 1
ATOM 1531 C C . GLY A 1 200 ? 14.170 -0.911 0.089 1.00 64.69 200 GLY A C 1
ATOM 1532 O O . GLY A 1 200 ? 15.391 -0.738 0.129 1.00 64.69 200 GLY A O 1
ATOM 1533 N N . TRP A 1 201 ? 13.400 -0.331 -0.832 1.00 61.97 201 TRP A N 1
ATOM 1534 C CA . TRP A 1 201 ? 13.899 0.601 -1.844 1.00 61.97 201 TRP A CA 1
ATOM 1535 C C . TRP A 1 201 ? 14.395 1.902 -1.191 1.00 61.97 201 TRP A C 1
ATOM 1537 O O . TRP A 1 201 ? 13.691 2.909 -1.109 1.00 61.97 201 TRP A O 1
ATOM 1547 N N . GLN A 1 202 ? 15.611 1.881 -0.652 1.00 66.62 202 GLN A N 1
ATOM 1548 C CA . GLN A 1 202 ? 16.179 3.022 0.049 1.00 66.62 202 GLN A CA 1
ATOM 1549 C C . GLN A 1 202 ? 16.773 3.999 -0.963 1.00 66.62 202 GLN A C 1
ATOM 1551 O O . GLN A 1 202 ? 17.692 3.669 -1.716 1.00 66.62 202 GLN A O 1
ATOM 1556 N N . LYS A 1 203 ? 16.281 5.244 -0.942 1.00 74.19 203 LYS A N 1
ATOM 1557 C CA . LYS A 1 203 ? 16.815 6.346 -1.763 1.00 74.19 203 LYS A CA 1
ATOM 1558 C C . LYS A 1 203 ? 18.333 6.491 -1.604 1.00 74.19 203 LYS A C 1
ATOM 1560 O O . LYS A 1 203 ? 19.009 6.805 -2.575 1.00 74.19 203 LYS A O 1
ATOM 1565 N N . ALA A 1 204 ? 18.861 6.205 -0.412 1.00 75.25 204 ALA A N 1
ATOM 1566 C CA . ALA A 1 204 ? 20.294 6.202 -0.130 1.00 75.25 204 ALA A CA 1
ATOM 1567 C C . ALA A 1 204 ? 21.054 5.156 -0.960 1.00 75.25 204 ALA A C 1
ATOM 1569 O O . ALA A 1 204 ? 22.042 5.500 -1.598 1.00 75.25 204 ALA A O 1
ATOM 1570 N N . THR A 1 205 ? 20.576 3.910 -1.032 1.00 78.38 205 THR A N 1
ATOM 1571 C CA . THR A 1 205 ? 21.206 2.857 -1.845 1.00 78.38 205 THR A CA 1
ATOM 1572 C C . THR A 1 205 ? 21.174 3.205 -3.329 1.00 78.38 205 THR A C 1
ATOM 1574 O O . THR A 1 205 ? 22.177 3.041 -4.017 1.00 78.38 205 THR A O 1
ATOM 1577 N N . MET A 1 206 ? 20.062 3.767 -3.816 1.00 81.19 206 MET A N 1
ATOM 1578 C CA . MET A 1 206 ? 19.967 4.257 -5.196 1.00 81.19 206 MET A CA 1
ATOM 1579 C C . MET A 1 206 ? 20.912 5.429 -5.464 1.00 81.19 206 MET A C 1
ATOM 1581 O O . MET A 1 206 ? 21.539 5.471 -6.516 1.00 81.19 206 MET A O 1
ATOM 1585 N N . ALA A 1 207 ? 21.051 6.359 -4.518 1.00 84.38 207 ALA A N 1
ATOM 1586 C CA . ALA A 1 207 ? 21.988 7.472 -4.630 1.00 84.38 207 ALA A CA 1
ATOM 1587 C C . ALA A 1 207 ? 23.441 6.981 -4.639 1.00 84.38 207 ALA A C 1
ATOM 1589 O O . ALA A 1 207 ? 24.220 7.410 -5.484 1.00 84.38 207 ALA A O 1
ATOM 1590 N N . ILE A 1 208 ? 23.793 6.035 -3.762 1.00 86.88 208 ILE A N 1
ATOM 1591 C CA . ILE A 1 208 ? 25.114 5.397 -3.741 1.00 86.88 208 ILE A CA 1
ATOM 1592 C C . ILE A 1 208 ? 25.369 4.685 -5.070 1.00 86.88 208 ILE A C 1
ATOM 1594 O O . ILE A 1 208 ? 26.426 4.877 -5.668 1.00 86.88 208 ILE A O 1
ATOM 1598 N N . ALA A 1 209 ? 24.414 3.896 -5.567 1.00 85.19 209 ALA A N 1
ATOM 1599 C CA . ALA A 1 209 ? 24.536 3.235 -6.862 1.00 85.19 209 ALA A CA 1
ATOM 1600 C C . ALA A 1 209 ? 24.724 4.260 -7.991 1.00 85.19 209 ALA A C 1
ATOM 1602 O O . ALA A 1 209 ? 25.660 4.135 -8.774 1.00 85.19 209 ALA A O 1
ATOM 1603 N N . ALA A 1 210 ? 23.902 5.312 -8.036 1.00 87.31 210 ALA A N 1
ATOM 1604 C CA . ALA A 1 210 ? 23.986 6.365 -9.044 1.00 87.31 210 ALA A CA 1
ATOM 1605 C C . ALA A 1 210 ? 25.333 7.102 -9.011 1.00 87.31 210 ALA A C 1
ATOM 1607 O O . ALA A 1 210 ? 25.924 7.331 -10.062 1.00 87.31 210 ALA A O 1
ATOM 1608 N N . VAL A 1 211 ? 25.853 7.421 -7.821 1.00 92.06 211 VAL A N 1
ATOM 1609 C CA . VAL A 1 211 ? 27.178 8.035 -7.649 1.00 92.06 211 VAL A CA 1
ATOM 1610 C C . VAL A 1 211 ? 28.281 7.095 -8.128 1.00 92.06 211 VAL A C 1
ATOM 1612 O O . VAL A 1 211 ? 29.161 7.526 -8.870 1.00 92.06 211 VAL A O 1
ATOM 1615 N N . ASN A 1 212 ? 28.223 5.808 -7.773 1.00 88.94 212 ASN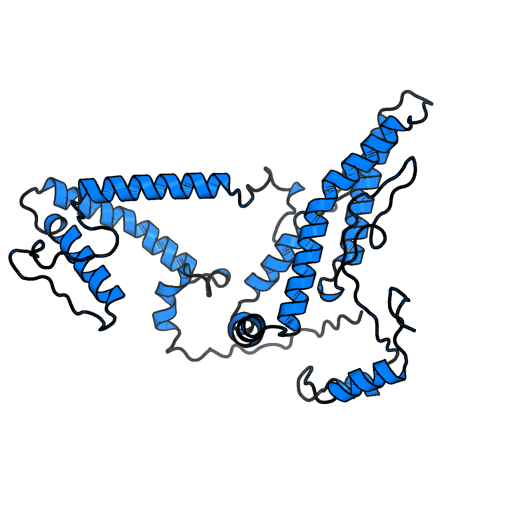 A N 1
ATOM 1616 C CA . ASN A 1 212 ? 29.186 4.819 -8.260 1.00 88.94 212 ASN A CA 1
ATOM 1617 C C . ASN A 1 212 ? 29.143 4.697 -9.789 1.00 88.94 212 ASN A C 1
ATOM 1619 O O . ASN A 1 212 ? 30.190 4.731 -10.429 1.00 88.94 212 ASN A O 1
ATOM 1623 N N . PHE A 1 213 ? 27.953 4.630 -10.391 1.00 87.06 213 PHE A N 1
ATOM 1624 C CA . PHE A 1 213 ? 27.806 4.617 -11.847 1.00 87.06 213 PHE A CA 1
ATOM 1625 C C . PHE A 1 213 ? 28.306 5.912 -12.497 1.00 87.06 213 PHE A C 1
ATOM 1627 O O . PHE A 1 213 ? 28.945 5.849 -13.544 1.00 87.06 213 PHE A O 1
ATOM 1634 N N . ALA A 1 214 ? 28.089 7.074 -11.876 1.00 85.94 214 ALA A N 1
ATOM 1635 C CA . ALA A 1 214 ? 28.625 8.344 -12.360 1.00 85.94 214 ALA A CA 1
ATOM 1636 C C . ALA A 1 214 ? 30.162 8.373 -12.305 1.00 85.94 214 ALA A C 1
ATOM 1638 O O . ALA A 1 214 ? 30.795 8.784 -13.275 1.00 85.94 214 ALA A O 1
ATOM 1639 N N . ILE A 1 215 ? 30.778 7.884 -11.222 1.00 87.12 215 ILE A N 1
ATOM 1640 C CA . ILE A 1 215 ? 32.240 7.758 -11.114 1.00 87.12 215 ILE A CA 1
ATOM 1641 C C . ILE A 1 215 ? 32.773 6.798 -12.179 1.00 87.12 215 ILE A C 1
ATOM 1643 O O . ILE A 1 215 ? 33.720 7.141 -12.884 1.00 87.12 215 ILE A O 1
ATOM 1647 N N . LEU A 1 216 ? 32.157 5.623 -12.334 1.00 82.88 216 LEU A N 1
ATOM 1648 C CA . LEU A 1 216 ? 32.537 4.658 -13.366 1.00 82.88 216 LEU A CA 1
ATOM 1649 C C . LEU A 1 216 ? 32.441 5.270 -14.765 1.00 82.88 216 LEU A C 1
ATOM 1651 O O . LEU A 1 216 ? 33.352 5.084 -15.566 1.00 82.88 216 LEU A O 1
ATOM 1655 N N . LEU A 1 217 ? 31.396 6.053 -15.040 1.00 78.44 217 LEU A N 1
ATOM 1656 C CA . LEU A 1 217 ? 31.245 6.768 -16.304 1.00 78.44 217 LEU A CA 1
ATOM 1657 C C . LEU A 1 217 ? 32.367 7.795 -16.515 1.00 78.44 217 LEU A C 1
ATOM 1659 O O . LEU A 1 217 ? 32.909 7.882 -17.613 1.00 78.44 217 LEU A O 1
ATOM 1663 N N . LEU A 1 218 ? 32.753 8.550 -15.483 1.00 79.00 218 LEU A N 1
ATOM 1664 C CA . LEU A 1 218 ? 33.863 9.508 -15.559 1.00 79.00 218 LEU A CA 1
ATOM 1665 C C . LEU A 1 218 ? 35.212 8.814 -15.798 1.00 79.00 218 LEU A C 1
ATOM 1667 O O . LEU A 1 218 ? 36.001 9.263 -16.631 1.00 79.00 218 LEU A O 1
ATOM 1671 N N . VAL A 1 219 ? 35.470 7.706 -15.100 1.00 79.50 219 VAL A N 1
ATOM 1672 C CA . VAL A 1 219 ? 36.683 6.898 -15.286 1.00 79.50 219 VAL A CA 1
ATOM 1673 C C . VAL A 1 219 ? 36.713 6.293 -16.687 1.00 79.50 219 VAL A C 1
ATOM 1675 O O . VAL A 1 219 ? 37.740 6.383 -17.356 1.00 79.50 219 VAL A O 1
ATOM 1678 N N . ALA A 1 220 ? 35.591 5.749 -17.165 1.00 71.81 220 ALA A N 1
ATOM 1679 C CA . ALA A 1 220 ? 35.468 5.212 -18.516 1.00 71.81 220 ALA A CA 1
ATOM 1680 C C . ALA A 1 220 ? 35.703 6.297 -19.575 1.00 71.81 220 ALA A C 1
ATOM 1682 O O . ALA A 1 220 ? 36.487 6.080 -20.494 1.00 71.81 220 ALA A O 1
ATOM 1683 N N . LYS A 1 221 ? 35.123 7.496 -19.408 1.00 67.62 221 LYS A N 1
ATOM 1684 C CA . LYS A 1 221 ? 35.378 8.644 -20.293 1.00 67.62 221 LYS A CA 1
ATOM 1685 C C . LYS A 1 221 ? 36.863 8.980 -20.386 1.00 67.62 221 LYS A C 1
ATOM 1687 O O . LYS A 1 221 ? 37.387 9.138 -21.485 1.00 67.62 221 LYS A O 1
ATOM 1692 N N . LYS A 1 222 ? 37.554 9.041 -19.243 1.00 68.50 222 LYS A N 1
ATOM 1693 C CA . LYS A 1 222 ? 38.987 9.355 -19.189 1.00 68.50 222 LYS A CA 1
ATOM 1694 C C . LYS A 1 222 ? 39.859 8.229 -19.759 1.00 68.50 222 LYS A C 1
ATOM 1696 O O . LYS A 1 222 ? 40.818 8.512 -20.468 1.00 68.50 222 LYS A O 1
ATOM 1701 N N . GLY A 1 223 ? 39.536 6.972 -19.454 1.00 65.12 223 GLY A N 1
ATOM 1702 C CA . GLY A 1 223 ? 40.306 5.801 -19.884 1.00 65.12 223 GLY A CA 1
ATOM 1703 C C . GLY A 1 223 ? 40.137 5.474 -21.366 1.00 65.12 223 GLY A C 1
ATOM 1704 O O . GLY A 1 223 ? 41.111 5.159 -22.038 1.00 65.12 223 GLY A O 1
ATOM 1705 N N . MET A 1 224 ? 38.919 5.613 -21.891 1.00 64.44 224 MET A N 1
ATOM 1706 C CA . MET A 1 224 ? 38.584 5.330 -23.291 1.00 64.44 224 MET A CA 1
ATOM 1707 C C . MET A 1 224 ? 38.645 6.576 -24.186 1.00 64.44 224 MET A C 1
ATOM 1709 O O . MET A 1 224 ? 38.254 6.505 -25.347 1.00 64.44 224 MET A O 1
ATOM 1713 N N . LYS A 1 225 ? 39.114 7.718 -23.654 1.00 63.19 225 LYS A N 1
ATOM 1714 C CA . LYS A 1 225 ? 39.189 9.013 -24.357 1.00 63.19 225 LYS A CA 1
ATOM 1715 C C . LYS A 1 225 ? 37.873 9.377 -25.060 1.00 63.19 225 LYS A C 1
ATOM 1717 O O . LYS A 1 225 ? 37.872 9.856 -26.189 1.00 63.19 225 LYS A O 1
ATOM 1722 N N . ILE A 1 226 ? 36.750 9.114 -24.393 1.00 60.22 226 ILE A N 1
ATOM 1723 C CA . ILE A 1 226 ? 35.423 9.456 -24.906 1.00 60.22 226 ILE A CA 1
ATOM 1724 C C . ILE A 1 226 ? 35.258 10.959 -24.708 1.00 60.22 226 ILE A C 1
ATOM 1726 O O . ILE A 1 226 ? 34.817 11.393 -23.641 1.00 60.22 226 ILE A O 1
ATOM 1730 N N . ASP A 1 227 ? 35.673 11.748 -25.698 1.00 53.38 227 ASP A N 1
ATOM 1731 C CA . ASP A 1 227 ? 35.450 13.187 -25.670 1.00 53.38 227 ASP A CA 1
ATOM 1732 C C . ASP A 1 227 ? 34.085 13.534 -26.269 1.00 53.38 227 ASP A C 1
ATOM 1734 O O . ASP A 1 227 ? 33.700 13.037 -27.331 1.00 53.38 227 ASP A O 1
ATOM 1738 N N . SER A 1 228 ? 33.352 14.340 -25.505 1.00 51.22 228 SER A N 1
ATOM 1739 C CA . SER A 1 228 ? 32.193 15.170 -25.841 1.00 51.22 228 SER A CA 1
ATOM 1740 C C . SER A 1 228 ? 31.168 15.183 -24.710 1.00 51.22 228 SER A C 1
ATOM 1742 O O . SER A 1 228 ? 30.875 14.183 -24.038 1.00 51.22 228 SER A O 1
ATOM 1744 N N . GLU A 1 229 ? 30.602 16.363 -24.486 1.00 53.69 229 GLU A N 1
ATOM 1745 C CA . GLU A 1 229 ? 29.505 16.607 -23.561 1.00 53.69 229 GLU A CA 1
ATOM 1746 C C . GLU A 1 229 ? 28.266 15.784 -23.967 1.00 53.69 229 GLU A C 1
ATOM 1748 O O . GLU A 1 229 ? 27.438 16.164 -24.786 1.00 53.69 229 GLU A O 1
ATOM 1753 N N . LEU A 1 230 ? 28.211 14.582 -23.396 1.00 45.19 230 LEU A N 1
ATOM 1754 C CA . LEU A 1 230 ? 27.119 13.613 -23.260 1.00 45.19 230 LEU A CA 1
ATOM 1755 C C . LEU A 1 230 ? 26.407 13.076 -24.520 1.00 45.19 230 LEU A C 1
ATOM 1757 O O . LEU A 1 230 ? 25.814 12.017 -24.381 1.00 45.19 230 LEU A O 1
ATOM 1761 N N . LEU A 1 231 ? 26.460 13.708 -25.700 1.00 49.56 231 LEU A N 1
ATOM 1762 C CA . LEU A 1 231 ? 25.924 13.188 -26.986 1.00 49.56 231 LEU A CA 1
ATOM 1763 C C . LEU A 1 231 ? 26.292 14.065 -28.218 1.00 49.56 231 LEU A C 1
ATOM 1765 O O . LEU A 1 231 ? 25.683 13.930 -29.284 1.00 49.56 231 LEU A O 1
ATOM 1769 N N . GLY A 1 232 ? 27.250 14.989 -28.085 1.00 42.31 232 GLY A N 1
ATOM 1770 C CA . GLY A 1 232 ? 27.659 15.933 -29.134 1.00 42.31 232 GLY A CA 1
ATOM 1771 C C . GLY A 1 232 ? 28.871 15.448 -29.927 1.00 42.31 232 GLY A C 1
ATOM 1772 O O . GLY A 1 232 ? 29.999 15.620 -29.501 1.00 42.31 232 GLY A O 1
ATOM 1773 N N . TRP A 1 233 ? 28.631 14.844 -31.084 1.00 45.28 233 TRP A N 1
ATOM 1774 C CA . TRP A 1 233 ? 29.663 14.335 -31.991 1.00 45.28 233 TRP A CA 1
ATOM 1775 C C . TRP A 1 233 ? 30.599 15.460 -32.488 1.00 45.28 233 TRP A C 1
ATOM 1777 O O . TRP A 1 233 ? 30.106 16.436 -33.053 1.00 45.28 233 TRP A O 1
ATOM 1787 N N . ASP A 1 234 ? 31.921 15.323 -32.312 1.00 48.25 234 ASP A N 1
ATOM 1788 C CA . ASP A 1 234 ? 32.900 16.072 -33.115 1.00 48.25 234 ASP A CA 1
ATOM 1789 C C . ASP A 1 234 ? 33.224 15.244 -34.363 1.00 48.25 234 ASP A C 1
ATOM 1791 O O . ASP A 1 234 ? 33.877 14.200 -34.309 1.00 48.25 234 ASP A O 1
ATOM 1795 N N . GLU A 1 235 ? 32.725 15.721 -35.497 1.00 46.59 235 GLU A N 1
ATOM 1796 C CA . GLU A 1 235 ? 32.860 15.132 -36.830 1.00 46.59 235 GLU A CA 1
ATOM 1797 C C . GLU A 1 235 ? 34.334 14.988 -37.269 1.00 46.59 235 GLU A C 1
ATOM 1799 O O . GLU A 1 235 ? 34.636 14.243 -38.200 1.00 46.59 235 GLU A O 1
ATOM 1804 N N . LYS A 1 236 ? 35.274 15.659 -36.584 1.00 47.28 236 LYS A N 1
ATOM 1805 C CA . LYS A 1 236 ? 36.697 15.694 -36.953 1.00 47.28 236 LYS A CA 1
ATOM 1806 C C . LYS A 1 236 ? 37.603 14.665 -36.270 1.00 47.28 236 LYS A C 1
ATOM 1808 O O . LYS A 1 236 ? 38.759 14.566 -36.675 1.00 47.28 236 LYS A O 1
ATOM 1813 N N . ALA A 1 237 ? 37.145 13.915 -35.265 1.00 51.09 237 ALA A N 1
ATOM 1814 C CA . ALA A 1 237 ? 38.074 13.261 -34.331 1.00 51.09 237 ALA A CA 1
ATOM 1815 C C . ALA A 1 237 ? 38.019 11.726 -34.245 1.00 51.09 237 ALA A C 1
ATOM 1817 O O . ALA A 1 237 ? 38.533 11.161 -33.279 1.00 51.09 237 ALA A O 1
ATOM 1818 N N . SER A 1 238 ? 37.416 10.992 -35.184 1.00 58.19 238 SER A N 1
ATOM 1819 C CA . SER A 1 238 ? 37.366 9.529 -35.031 1.00 58.19 238 SER A CA 1
ATOM 1820 C C . SER A 1 238 ? 37.398 8.765 -36.352 1.00 58.19 238 SER A C 1
ATOM 1822 O O . SER A 1 238 ? 36.390 8.594 -37.032 1.00 58.19 238 SER A O 1
ATOM 1824 N N . GLU A 1 239 ? 38.580 8.266 -36.693 1.00 61.09 239 GLU A N 1
ATOM 1825 C CA . GLU A 1 239 ? 38.767 7.251 -37.725 1.00 61.09 239 GLU A CA 1
ATOM 1826 C C . GLU A 1 239 ? 38.642 5.859 -37.089 1.00 61.09 239 GLU A C 1
ATOM 1828 O O . GLU A 1 239 ? 39.181 5.603 -36.012 1.00 61.09 239 GLU A O 1
ATOM 1833 N N . PHE A 1 240 ? 37.961 4.931 -37.756 1.00 62.12 240 PHE A N 1
ATOM 1834 C CA . PHE A 1 240 ? 38.034 3.510 -37.430 1.00 62.12 240 PHE A CA 1
ATOM 1835 C C . PHE A 1 240 ? 39.026 2.870 -38.397 1.00 62.12 240 PHE A C 1
ATOM 1837 O O . PHE A 1 240 ? 38.749 2.785 -39.591 1.00 62.12 240 PHE A O 1
ATOM 1844 N N . LEU A 1 241 ? 40.194 2.450 -37.899 1.00 64.00 241 LEU A N 1
ATOM 1845 C CA . LEU A 1 241 ? 41.257 1.859 -38.729 1.00 64.00 241 LEU A CA 1
ATOM 1846 C C . LEU A 1 241 ? 41.729 2.766 -39.888 1.00 64.00 241 LEU A C 1
ATOM 1848 O O . LEU A 1 241 ? 42.053 2.270 -40.962 1.00 64.00 241 LEU A O 1
ATOM 1852 N N . GLY A 1 242 ? 41.741 4.090 -39.700 1.00 65.06 242 GLY A N 1
ATOM 1853 C CA . GLY A 1 242 ? 42.103 5.039 -40.765 1.00 65.06 242 GLY A CA 1
ATOM 1854 C C . GLY A 1 242 ? 40.988 5.309 -41.785 1.00 65.06 242 GLY A C 1
ATOM 1855 O O . GLY A 1 242 ? 41.214 5.984 -42.786 1.00 65.06 242 GLY A O 1
ATOM 1856 N N . HIS A 1 243 ? 39.782 4.783 -41.552 1.00 70.88 243 HIS A N 1
ATOM 1857 C CA . HIS A 1 243 ? 38.600 5.035 -42.372 1.00 70.88 243 HIS A CA 1
ATOM 1858 C C . HIS A 1 243 ? 37.575 5.883 -41.621 1.00 70.88 243 HIS A C 1
ATOM 1860 O O . HIS A 1 243 ? 37.474 5.832 -40.393 1.00 70.88 243 HIS A O 1
ATOM 1866 N N . SER A 1 244 ? 36.771 6.641 -42.366 1.00 72.44 244 SER A N 1
ATOM 1867 C CA . SER A 1 244 ? 35.657 7.385 -41.788 1.00 72.44 244 SER A CA 1
ATOM 1868 C C . SER A 1 244 ? 34.665 6.436 -41.109 1.00 72.44 244 SER A C 1
ATOM 1870 O O . SER A 1 244 ? 34.309 5.379 -41.637 1.00 72.44 244 SER A O 1
ATOM 1872 N N . LEU A 1 245 ? 34.216 6.809 -39.909 1.00 72.62 245 LEU A N 1
ATOM 1873 C CA . LEU A 1 245 ? 33.188 6.059 -39.195 1.00 72.62 245 LEU A CA 1
ATOM 1874 C C . LEU A 1 245 ? 31.893 6.019 -39.997 1.00 72.62 245 LEU A C 1
ATOM 1876 O O . LEU A 1 245 ? 31.422 7.026 -40.525 1.00 72.62 245 LEU A O 1
ATOM 1880 N N . ARG A 1 246 ? 31.254 4.850 -40.007 1.00 77.69 246 ARG A N 1
ATOM 1881 C CA . ARG A 1 246 ? 29.874 4.741 -40.464 1.00 77.69 246 ARG A CA 1
ATOM 1882 C C . ARG A 1 246 ? 28.974 5.482 -39.474 1.00 77.69 246 ARG A C 1
ATOM 1884 O O . ARG A 1 246 ? 28.959 5.158 -38.290 1.00 77.69 246 ARG A O 1
ATOM 1891 N N . THR A 1 247 ? 28.215 6.452 -39.972 1.00 75.62 247 THR A N 1
ATOM 1892 C CA . THR A 1 247 ? 27.312 7.307 -39.179 1.00 75.62 247 THR A CA 1
ATOM 1893 C C . THR A 1 247 ? 25.834 6.994 -39.389 1.00 75.62 247 THR A C 1
ATOM 1895 O O . THR A 1 247 ? 24.992 7.579 -38.720 1.00 75.62 247 THR A O 1
ATOM 1898 N N . HIS A 1 248 ? 25.510 6.069 -40.296 1.00 80.69 248 HIS A N 1
ATOM 1899 C CA . HIS A 1 248 ? 24.138 5.691 -40.631 1.00 80.69 248 HIS A CA 1
ATOM 1900 C C . HIS A 1 248 ? 23.943 4.172 -40.507 1.00 80.69 248 HIS A C 1
ATOM 1902 O O . HIS A 1 248 ? 24.519 3.393 -41.283 1.00 80.69 248 HIS A O 1
ATOM 1908 N N . TYR A 1 249 ? 23.115 3.752 -39.548 1.00 78.88 249 TYR A N 1
ATOM 1909 C CA . TYR A 1 249 ? 22.849 2.343 -39.226 1.00 78.88 249 TYR A CA 1
ATOM 1910 C C . TYR A 1 249 ? 21.363 2.003 -39.348 1.00 78.88 249 TYR A C 1
ATOM 1912 O O . TYR A 1 249 ? 21.008 1.068 -40.060 1.00 78.88 249 TYR A O 1
ATOM 1920 N N . THR A 1 250 ? 20.510 2.765 -38.668 1.00 81.19 250 THR A N 1
ATOM 1921 C CA . THR A 1 250 ? 19.077 2.498 -38.481 1.00 81.19 250 THR A CA 1
ATOM 1922 C C . THR A 1 250 ? 18.182 3.610 -39.030 1.00 81.19 250 THR A C 1
ATOM 1924 O O . THR A 1 250 ? 16.985 3.389 -39.194 1.00 81.19 250 THR A O 1
ATOM 1927 N N . GLY A 1 251 ? 18.737 4.797 -39.309 1.00 77.38 251 GLY A N 1
ATOM 1928 C CA . GLY A 1 251 ? 17.996 5.983 -39.753 1.00 77.38 251 GLY A CA 1
ATOM 1929 C C . GLY A 1 251 ? 17.433 6.839 -38.610 1.00 77.38 251 GLY A C 1
ATOM 1930 O O . GLY A 1 251 ? 16.942 7.941 -38.848 1.00 77.38 251 GLY A O 1
ATOM 1931 N N . LEU A 1 252 ? 17.529 6.381 -37.355 1.00 79.38 252 LEU A N 1
ATOM 1932 C CA . LEU A 1 252 ? 17.173 7.165 -36.172 1.00 79.38 252 LEU A CA 1
ATOM 1933 C C . LEU A 1 252 ? 18.410 7.907 -35.656 1.00 79.38 252 LEU A C 1
ATOM 1935 O O . LEU A 1 252 ? 19.318 7.288 -35.108 1.00 79.38 252 LEU A O 1
ATOM 1939 N N . SER A 1 253 ? 18.427 9.241 -35.775 1.00 74.81 253 SER A N 1
ATOM 1940 C CA . SER A 1 253 ? 19.619 10.066 -35.495 1.00 74.81 253 SER A CA 1
ATOM 1941 C C . SER A 1 253 ? 20.262 9.781 -34.131 1.00 74.81 253 SER A C 1
ATOM 1943 O O . SER A 1 253 ? 21.479 9.658 -34.040 1.00 74.81 253 SER A O 1
ATOM 1945 N N . SER A 1 254 ? 19.464 9.627 -33.071 1.00 72.50 254 SER A N 1
ATOM 1946 C CA . SER A 1 254 ? 19.986 9.366 -31.722 1.00 72.50 254 SER A CA 1
ATOM 1947 C C . SER A 1 254 ? 20.634 7.984 -31.589 1.00 72.50 254 SER A C 1
ATOM 1949 O O . SER A 1 254 ? 21.658 7.847 -30.924 1.00 72.50 254 SER A O 1
ATOM 1951 N N . VAL A 1 255 ? 20.056 6.965 -32.234 1.00 73.38 255 VAL A N 1
ATOM 1952 C CA . VAL A 1 255 ? 20.569 5.584 -32.213 1.00 73.38 255 VAL A CA 1
ATOM 1953 C C . VAL A 1 255 ? 21.835 5.487 -33.055 1.00 73.38 255 VAL A C 1
ATOM 1955 O O . VAL A 1 255 ? 22.828 4.910 -32.621 1.00 73.38 255 VAL A O 1
ATOM 1958 N N . ASP A 1 256 ? 21.830 6.115 -34.225 1.00 76.56 256 ASP A N 1
ATOM 1959 C CA . ASP A 1 256 ? 22.959 6.096 -35.148 1.00 76.56 256 ASP A CA 1
ATOM 1960 C C . ASP A 1 256 ? 24.169 6.848 -34.579 1.00 76.56 256 ASP A C 1
ATOM 1962 O O . ASP A 1 256 ? 25.292 6.349 -34.662 1.00 76.56 256 ASP A O 1
ATOM 1966 N N . LYS A 1 257 ? 23.938 7.977 -33.892 1.00 74.44 257 LYS A N 1
ATOM 1967 C CA . LYS A 1 257 ? 24.971 8.678 -33.114 1.00 74.44 257 LYS A CA 1
ATOM 1968 C C . LYS A 1 257 ? 25.547 7.793 -32.013 1.00 74.44 257 LYS A C 1
ATOM 1970 O O . LYS A 1 257 ? 26.761 7.683 -31.901 1.00 74.44 257 LYS A O 1
ATOM 1975 N N . MET A 1 258 ? 24.693 7.129 -31.231 1.00 74.31 258 MET A N 1
ATOM 1976 C CA . MET A 1 258 ? 25.142 6.219 -30.174 1.00 74.31 258 MET A CA 1
ATOM 1977 C C . MET A 1 258 ? 26.020 5.089 -30.738 1.00 74.31 258 MET A C 1
ATOM 1979 O O . MET A 1 258 ? 27.090 4.818 -30.197 1.00 74.31 258 MET A O 1
ATOM 1983 N N . LEU A 1 259 ? 25.604 4.453 -31.838 1.00 75.56 259 LEU A N 1
ATOM 1984 C CA . LEU A 1 259 ? 26.345 3.359 -32.475 1.00 75.56 259 LEU A CA 1
ATOM 1985 C C . LEU A 1 259 ? 27.673 3.819 -33.094 1.00 75.56 259 LEU A C 1
ATOM 1987 O O . LEU A 1 259 ? 28.677 3.113 -32.975 1.00 75.56 259 LEU A O 1
ATOM 1991 N N . ALA A 1 260 ? 27.707 5.001 -33.714 1.00 75.12 260 ALA A N 1
ATOM 1992 C CA . ALA A 1 260 ? 28.939 5.593 -34.230 1.00 75.12 260 ALA A CA 1
ATOM 1993 C C . ALA A 1 260 ? 29.933 5.905 -33.098 1.00 75.12 260 ALA A C 1
ATOM 1995 O O . ALA A 1 260 ? 31.111 5.565 -33.211 1.00 75.12 260 ALA A O 1
ATOM 1996 N N . THR A 1 261 ? 29.458 6.463 -31.978 1.00 72.88 261 THR A N 1
ATOM 1997 C CA . THR A 1 261 ? 30.284 6.712 -30.786 1.00 72.88 261 THR A CA 1
ATOM 1998 C C . THR A 1 261 ? 30.848 5.411 -30.223 1.00 72.88 261 THR A C 1
ATOM 2000 O O . THR A 1 261 ? 32.052 5.315 -30.012 1.00 72.88 261 THR A O 1
ATOM 2003 N N . LEU A 1 262 ? 30.019 4.375 -30.049 1.00 73.25 262 LEU A N 1
ATOM 2004 C CA . LEU A 1 262 ? 30.490 3.065 -29.582 1.00 73.25 262 LEU A CA 1
ATOM 2005 C C . LEU A 1 262 ? 31.556 2.478 -30.523 1.00 73.25 262 LEU A C 1
ATOM 2007 O O . LEU A 1 262 ? 32.577 1.977 -30.058 1.00 73.25 262 LEU A O 1
ATOM 2011 N N . SER A 1 263 ? 31.359 2.590 -31.839 1.00 74.56 263 SER A N 1
ATOM 2012 C CA . SER A 1 263 ? 32.310 2.090 -32.843 1.00 74.56 263 SER A CA 1
ATOM 2013 C C . SER A 1 263 ? 33.658 2.820 -32.793 1.00 74.56 263 SER A C 1
ATOM 2015 O O . SER A 1 263 ? 34.699 2.178 -32.914 1.00 74.56 263 SER A O 1
ATOM 2017 N N . SER A 1 264 ? 33.651 4.136 -32.555 1.00 72.12 264 SER A N 1
ATOM 2018 C CA . SER A 1 264 ? 34.867 4.924 -32.307 1.00 72.12 264 SER A CA 1
ATOM 2019 C C . SER A 1 264 ? 35.590 4.451 -31.044 1.00 72.12 264 SER A C 1
ATOM 2021 O O . SER A 1 264 ? 36.761 4.068 -31.087 1.00 72.12 264 SER A O 1
ATOM 2023 N N . CYS A 1 265 ? 34.863 4.403 -29.922 1.00 69.69 265 CYS A N 1
ATOM 2024 C CA . CYS A 1 265 ? 35.424 4.107 -28.607 1.00 69.69 265 CYS A CA 1
ATOM 2025 C C . CYS A 1 265 ? 36.085 2.725 -28.531 1.00 69.69 265 CYS A C 1
ATOM 2027 O O . CYS A 1 265 ? 37.066 2.559 -27.811 1.00 69.69 265 CYS A O 1
ATOM 2029 N N . PHE A 1 266 ? 35.566 1.740 -29.270 1.00 71.12 266 PHE A N 1
ATOM 2030 C CA . PHE A 1 266 ? 36.104 0.379 -29.281 1.00 71.12 266 PHE A CA 1
ATOM 2031 C C . PHE A 1 266 ? 37.040 0.081 -30.462 1.00 71.12 266 PHE A C 1
ATOM 2033 O O . PHE A 1 266 ? 37.656 -0.983 -30.481 1.00 71.12 266 PHE A O 1
ATOM 2040 N N . GLY A 1 267 ? 37.227 0.997 -31.420 1.00 71.56 267 GLY A N 1
ATOM 2041 C CA . GLY A 1 267 ? 38.092 0.761 -32.585 1.00 71.56 267 GLY A CA 1
ATOM 2042 C C . GLY A 1 267 ? 39.546 0.470 -32.211 1.00 71.56 267 GLY A C 1
ATOM 2043 O O . GLY A 1 267 ? 40.117 -0.538 -32.630 1.00 71.56 267 GLY A O 1
ATOM 2044 N N . HIS A 1 268 ? 40.111 1.280 -31.314 1.00 65.44 268 HIS A N 1
ATOM 2045 C CA . HIS A 1 268 ? 41.451 1.055 -30.760 1.00 65.44 268 HIS A CA 1
ATOM 2046 C C . HIS A 1 268 ? 41.540 -0.163 -29.826 1.00 65.44 268 HIS A C 1
ATOM 2048 O O . HIS A 1 268 ? 42.637 -0.627 -29.527 1.00 65.44 268 HIS A O 1
ATOM 2054 N N . SER A 1 269 ? 40.412 -0.674 -29.332 1.00 70.62 269 SER A N 1
ATOM 2055 C CA . SER A 1 269 ? 40.355 -1.885 -28.505 1.00 70.62 269 SER A CA 1
ATOM 2056 C C . SER A 1 269 ? 40.297 -3.170 -29.332 1.00 70.62 269 SER A C 1
ATOM 2058 O O . SER A 1 269 ? 40.633 -4.230 -28.821 1.00 70.62 269 SER A O 1
ATOM 2060 N N . VAL A 1 270 ? 39.869 -3.097 -30.594 1.00 69.69 270 VAL A N 1
ATOM 2061 C CA . VAL A 1 270 ? 39.810 -4.254 -31.503 1.00 69.69 270 VAL A CA 1
ATOM 2062 C C . VAL A 1 270 ? 41.116 -4.411 -32.281 1.00 69.69 270 VAL A C 1
ATOM 2064 O O . VAL A 1 270 ? 41.569 -5.531 -32.505 1.00 69.69 270 VAL A O 1
ATOM 2067 N N . PHE A 1 271 ? 41.735 -3.299 -32.683 1.00 67.56 271 PHE A N 1
ATOM 2068 C CA . PHE A 1 271 ? 42.943 -3.311 -33.511 1.00 67.56 271 PHE A CA 1
ATOM 2069 C C . PHE A 1 271 ? 43.831 -2.095 -33.195 1.00 67.56 271 PHE A C 1
ATOM 2071 O O . PHE A 1 271 ? 44.093 -1.233 -34.034 1.00 67.56 271 PHE A O 1
ATOM 2078 N N . GLY A 1 272 ? 44.228 -1.976 -31.928 1.00 67.50 272 GLY A N 1
ATOM 2079 C CA . GLY A 1 272 ? 45.153 -0.945 -31.462 1.00 67.50 272 GLY A CA 1
ATOM 2080 C C . GLY A 1 272 ? 46.625 -1.356 -31.587 1.00 67.50 272 GLY A C 1
ATOM 2081 O O . GLY A 1 272 ? 46.929 -2.546 -31.665 1.00 67.50 272 GLY A O 1
ATOM 2082 N N . PRO A 1 273 ? 47.558 -0.386 -31.555 1.00 69.31 273 PRO A N 1
ATOM 2083 C CA . PRO A 1 273 ? 48.997 -0.661 -31.564 1.00 69.31 273 PRO A CA 1
ATOM 2084 C C . PRO A 1 273 ? 49.506 -1.300 -30.259 1.00 69.31 273 PRO A C 1
ATOM 2086 O O . PRO A 1 273 ? 50.595 -1.864 -30.256 1.00 69.31 273 PRO A O 1
ATOM 2089 N N . ASP A 1 274 ? 48.740 -1.216 -29.163 1.00 76.62 274 ASP A N 1
ATOM 2090 C CA . ASP A 1 274 ? 49.050 -1.840 -27.871 1.00 76.62 274 ASP A CA 1
ATOM 2091 C C . ASP A 1 274 ? 48.244 -3.144 -27.686 1.00 76.62 274 ASP A C 1
ATOM 2093 O O . ASP A 1 274 ? 47.026 -3.090 -27.477 1.00 76.62 274 ASP A O 1
ATOM 2097 N N . PRO A 1 275 ? 48.898 -4.322 -27.710 1.00 77.00 275 PRO A N 1
ATOM 2098 C CA . PRO A 1 275 ? 48.244 -5.613 -27.494 1.00 77.00 275 PRO A CA 1
ATOM 2099 C C . PRO A 1 275 ? 47.562 -5.744 -26.124 1.00 77.00 275 PRO A C 1
ATOM 2101 O O . PRO A 1 275 ? 46.605 -6.509 -25.984 1.00 77.00 275 PRO A O 1
ATOM 2104 N N . SER A 1 276 ? 48.027 -5.000 -25.114 1.00 76.50 276 SER A N 1
ATOM 2105 C CA . SER A 1 276 ? 47.494 -5.036 -23.746 1.00 76.50 276 SER A CA 1
ATOM 2106 C C . SER A 1 276 ? 46.060 -4.512 -23.695 1.00 76.50 276 SER A C 1
ATOM 2108 O O . SER A 1 276 ? 45.204 -5.085 -23.022 1.00 76.50 276 SER A O 1
ATOM 2110 N N . HIS A 1 277 ? 45.779 -3.460 -24.466 1.00 72.75 277 HIS A N 1
ATOM 2111 C CA . HIS A 1 277 ? 44.454 -2.857 -24.574 1.00 72.75 277 HIS A CA 1
ATOM 2112 C C . HIS A 1 277 ? 43.453 -3.809 -25.248 1.00 72.75 277 HIS A C 1
ATOM 2114 O O . HIS A 1 277 ? 42.327 -3.975 -24.773 1.00 72.75 277 HIS A O 1
ATOM 2120 N N . THR A 1 278 ? 43.889 -4.509 -26.300 1.00 74.50 278 THR A N 1
ATOM 2121 C CA . THR A 1 278 ? 43.090 -5.538 -26.981 1.00 74.50 278 THR A CA 1
ATOM 2122 C C . THR A 1 278 ? 42.797 -6.730 -26.068 1.00 74.50 278 THR A C 1
ATOM 2124 O O . THR A 1 278 ? 41.658 -7.194 -25.994 1.00 74.50 278 THR A O 1
ATOM 2127 N N . ALA A 1 279 ? 43.792 -7.200 -25.309 1.00 77.88 279 ALA A N 1
ATOM 2128 C CA . ALA A 1 279 ? 43.610 -8.278 -24.337 1.00 77.88 279 ALA A CA 1
ATOM 2129 C C . ALA A 1 279 ? 42.650 -7.882 -23.198 1.00 77.88 279 ALA A C 1
ATOM 2131 O O . ALA A 1 279 ? 41.770 -8.660 -22.825 1.00 77.88 279 ALA A O 1
ATOM 2132 N N . GLN A 1 280 ? 42.766 -6.655 -22.680 1.00 77.88 280 GLN A N 1
ATOM 2133 C CA . GLN A 1 280 ? 41.871 -6.125 -21.650 1.00 77.88 280 GLN A CA 1
ATOM 2134 C C . GLN A 1 280 ? 40.427 -5.988 -22.156 1.00 77.88 280 GLN A C 1
ATOM 2136 O O . GLN A 1 280 ? 39.482 -6.274 -21.419 1.00 77.88 280 GLN A O 1
ATOM 2141 N N . PHE A 1 281 ? 40.236 -5.606 -23.419 1.00 76.69 281 PHE A N 1
ATOM 2142 C CA . PHE A 1 281 ? 38.913 -5.547 -24.033 1.00 76.69 281 PHE A CA 1
ATOM 2143 C C . PHE A 1 281 ? 38.302 -6.935 -24.267 1.00 76.69 281 PHE A C 1
ATOM 2145 O O . PHE A 1 281 ? 37.125 -7.144 -23.975 1.00 76.69 281 PHE A O 1
ATOM 2152 N N . ALA A 1 282 ? 39.100 -7.912 -24.706 1.00 77.19 282 ALA A N 1
ATOM 2153 C CA . ALA A 1 282 ? 38.658 -9.302 -24.803 1.00 77.19 282 ALA A CA 1
ATOM 2154 C C . ALA A 1 282 ? 38.232 -9.865 -23.432 1.00 77.19 282 ALA A C 1
ATOM 2156 O O . ALA A 1 282 ? 37.226 -10.569 -23.332 1.00 77.19 282 ALA A O 1
ATOM 2157 N N . TYR A 1 283 ? 38.948 -9.500 -22.362 1.00 80.75 283 TYR A N 1
ATOM 2158 C CA . TYR A 1 283 ? 38.568 -9.824 -20.986 1.00 80.75 283 TYR A CA 1
ATOM 2159 C C . TYR A 1 283 ? 37.270 -9.120 -20.546 1.00 80.75 283 TYR A C 1
ATOM 2161 O O . TYR A 1 283 ? 36.412 -9.735 -19.922 1.00 80.75 283 TYR A O 1
ATOM 2169 N N . LEU A 1 284 ? 37.059 -7.853 -20.914 1.00 81.12 284 LEU A N 1
ATOM 2170 C CA . LEU A 1 284 ? 35.791 -7.163 -20.651 1.00 81.12 284 LEU A CA 1
ATOM 2171 C C . LEU A 1 284 ? 34.610 -7.851 -21.358 1.00 81.12 284 LEU A C 1
ATOM 2173 O O . LEU A 1 284 ? 33.564 -8.060 -20.747 1.00 81.12 284 LEU A O 1
ATOM 2177 N N . LEU A 1 285 ? 34.776 -8.237 -22.626 1.00 77.31 285 LEU A N 1
ATOM 2178 C CA . LEU A 1 285 ? 33.756 -8.966 -23.387 1.00 77.31 285 LEU A CA 1
ATOM 2179 C C . LEU A 1 285 ? 33.414 -10.318 -22.747 1.00 77.31 285 LEU A C 1
ATOM 2181 O O . LEU A 1 285 ? 32.240 -10.685 -22.695 1.00 77.31 285 LEU A O 1
ATOM 2185 N N . SER A 1 286 ? 34.406 -11.040 -22.217 1.00 81.44 286 SER A N 1
ATOM 2186 C CA . SER A 1 286 ? 34.150 -12.301 -21.515 1.00 81.44 286 SER A CA 1
ATOM 2187 C C . SER A 1 286 ? 33.408 -12.089 -20.191 1.00 81.44 286 SER A C 1
ATOM 2189 O O . SER A 1 286 ? 32.524 -12.879 -19.862 1.00 81.44 286 SER A O 1
ATOM 2191 N N . LEU A 1 287 ? 33.663 -10.983 -19.481 1.00 83.50 287 LEU A N 1
ATOM 2192 C CA . LEU A 1 287 ? 32.900 -10.586 -18.290 1.00 83.50 287 LEU A CA 1
ATOM 2193 C C . LEU A 1 287 ? 31.462 -10.140 -18.600 1.00 83.50 287 LEU A C 1
ATOM 2195 O O . LEU A 1 287 ? 30.589 -10.246 -17.737 1.00 83.50 287 LEU A O 1
ATOM 2199 N N . LEU A 1 288 ? 31.184 -9.675 -19.821 1.00 81.56 288 LEU A N 1
ATOM 2200 C CA . LEU A 1 288 ? 29.824 -9.357 -20.263 1.00 81.56 288 LEU A CA 1
ATOM 2201 C C . LEU A 1 288 ? 29.004 -10.608 -20.602 1.00 81.56 288 LEU A C 1
ATOM 2203 O O . LEU A 1 288 ? 27.777 -10.548 -20.556 1.00 81.56 288 LEU A O 1
ATOM 2207 N N . ALA A 1 289 ? 29.636 -11.749 -20.896 1.00 80.56 289 ALA A N 1
ATOM 2208 C CA . ALA A 1 289 ? 28.915 -12.969 -21.255 1.00 80.56 289 ALA A CA 1
ATOM 2209 C C . ALA A 1 289 ? 27.960 -13.457 -20.140 1.00 80.56 289 ALA A C 1
ATOM 2211 O O . ALA A 1 289 ? 26.784 -13.667 -20.443 1.00 80.56 289 ALA A O 1
ATOM 2212 N N . PRO A 1 290 ? 28.362 -13.550 -18.853 1.00 84.94 290 PRO A N 1
ATOM 2213 C CA . PRO A 1 290 ? 27.430 -13.840 -17.762 1.00 84.94 290 PRO A CA 1
ATOM 2214 C C . PRO A 1 290 ? 26.288 -12.829 -17.658 1.00 84.94 290 PRO A C 1
ATOM 2216 O O . PRO A 1 290 ? 25.149 -13.224 -17.428 1.00 84.94 290 PRO A O 1
ATOM 2219 N N . VAL A 1 291 ? 26.564 -11.537 -17.869 1.00 83.44 291 VAL A N 1
ATOM 2220 C CA . VAL A 1 291 ? 25.539 -10.482 -17.821 1.00 83.44 291 VAL A CA 1
ATOM 2221 C C . VAL A 1 291 ? 24.514 -10.684 -18.931 1.00 83.44 291 VAL A C 1
ATOM 2223 O O . VAL A 1 291 ? 23.321 -10.636 -18.662 1.00 83.44 291 VAL A O 1
ATOM 2226 N N . LEU A 1 292 ? 24.953 -10.969 -20.158 1.00 81.00 292 LEU A N 1
ATOM 2227 C CA . LEU A 1 292 ? 24.065 -11.242 -21.289 1.00 81.00 292 LEU A CA 1
ATOM 2228 C C . LEU A 1 292 ? 23.268 -12.535 -21.099 1.00 81.00 292 LEU A C 1
ATOM 2230 O O . LEU A 1 292 ? 22.098 -12.582 -21.474 1.00 81.00 292 LEU A O 1
ATOM 2234 N N . VAL A 1 293 ? 23.860 -13.567 -20.491 1.00 83.38 293 VAL A N 1
ATOM 2235 C CA . VAL A 1 293 ? 23.159 -14.814 -20.146 1.00 83.38 293 VAL A CA 1
ATOM 2236 C C . VAL A 1 293 ? 22.097 -14.560 -19.080 1.00 83.38 293 VAL A C 1
ATOM 2238 O O . VAL A 1 293 ? 20.949 -14.951 -19.277 1.00 83.38 293 VAL A O 1
ATOM 2241 N N . ILE A 1 294 ? 22.438 -13.864 -17.991 1.00 84.62 294 ILE A N 1
ATOM 2242 C CA . ILE A 1 294 ? 21.484 -13.490 -16.938 1.00 84.62 294 ILE A CA 1
ATOM 2243 C C . ILE A 1 294 ? 20.377 -12.625 -17.530 1.00 84.62 294 ILE A C 1
ATOM 2245 O O . ILE A 1 294 ? 19.210 -12.928 -17.334 1.00 84.62 294 ILE A O 1
ATOM 2249 N N . TRP A 1 295 ? 20.725 -11.597 -18.303 1.00 81.94 295 TRP A N 1
ATOM 2250 C CA . TRP A 1 295 ? 19.759 -10.727 -18.966 1.00 81.94 295 TRP A CA 1
ATOM 2251 C C . TRP A 1 295 ? 18.838 -11.537 -19.886 1.00 81.94 295 TRP A C 1
ATOM 2253 O O . TRP A 1 295 ? 17.623 -11.380 -19.828 1.00 81.94 295 TRP A O 1
ATOM 2263 N N . SER A 1 296 ? 19.380 -12.474 -20.665 1.00 81.44 296 SER A N 1
ATOM 2264 C CA . SER A 1 296 ? 18.573 -13.355 -21.514 1.00 81.44 296 SER A CA 1
ATOM 2265 C C . SER A 1 296 ? 17.610 -14.204 -20.683 1.00 81.44 296 SER A C 1
ATOM 2267 O O . SER A 1 296 ? 16.409 -14.170 -20.934 1.00 81.44 296 SER A O 1
ATOM 2269 N N . ILE A 1 297 ? 18.107 -14.918 -19.668 1.00 84.12 297 ILE A N 1
ATOM 2270 C CA . ILE A 1 297 ? 17.293 -15.766 -18.783 1.00 84.12 297 ILE A CA 1
ATOM 2271 C C . ILE A 1 297 ? 16.204 -14.935 -18.095 1.00 84.12 297 ILE A C 1
ATOM 2273 O O . ILE A 1 297 ? 15.030 -15.298 -18.145 1.00 84.12 297 ILE A O 1
ATOM 2277 N N . GLU A 1 298 ? 16.572 -13.801 -17.501 1.00 83.38 298 GLU A N 1
ATOM 2278 C CA . GLU A 1 298 ? 15.652 -12.885 -16.828 1.00 83.38 298 GLU A CA 1
ATOM 2279 C C . GLU A 1 298 ? 14.627 -12.290 -17.795 1.00 83.38 298 GLU A C 1
ATOM 2281 O O . GLU A 1 298 ? 13.458 -12.166 -17.437 1.00 83.38 298 GLU A O 1
ATOM 2286 N N . GLY A 1 299 ? 15.018 -11.994 -19.034 1.00 81.00 299 GLY A N 1
ATOM 2287 C CA . GLY A 1 299 ? 14.124 -11.513 -20.085 1.00 81.00 299 GLY A CA 1
ATOM 2288 C C . GLY A 1 299 ? 13.072 -12.539 -20.521 1.00 81.00 299 GLY A C 1
ATOM 2289 O O . GLY A 1 299 ? 11.993 -12.144 -20.961 1.00 81.00 299 GLY A O 1
ATOM 2290 N N . TYR A 1 300 ? 13.343 -13.841 -20.362 1.00 79.38 300 TYR A N 1
ATOM 2291 C CA . TYR A 1 300 ? 12.368 -14.916 -20.599 1.00 79.38 300 TYR A CA 1
ATOM 2292 C C . TYR A 1 300 ? 11.420 -15.160 -19.414 1.00 79.38 300 TYR A C 1
ATOM 2294 O O . TYR A 1 300 ? 10.404 -15.842 -19.583 1.00 79.38 300 TYR A O 1
ATOM 2302 N N . ARG A 1 301 ? 11.695 -14.623 -18.216 1.00 78.62 301 ARG A N 1
ATOM 2303 C CA . ARG A 1 301 ? 10.810 -14.816 -17.054 1.00 78.62 301 ARG A CA 1
ATOM 2304 C C . ARG A 1 301 ? 9.502 -14.054 -17.254 1.00 78.62 301 ARG A C 1
ATOM 2306 O O . ARG A 1 301 ? 9.502 -12.868 -17.573 1.00 78.62 301 ARG A O 1
ATOM 2313 N N . SER A 1 302 ? 8.373 -14.717 -16.989 1.00 69.56 302 SER A N 1
ATOM 2314 C CA . SER A 1 302 ? 7.031 -14.132 -17.146 1.00 69.56 302 SER A CA 1
ATOM 2315 C C . SER A 1 302 ? 6.848 -12.803 -16.411 1.00 69.56 302 SER A C 1
ATOM 2317 O O . SER A 1 302 ? 6.259 -11.883 -16.975 1.00 69.56 302 SER A O 1
ATOM 2319 N N . ALA A 1 303 ? 7.409 -12.679 -15.203 1.00 66.75 303 ALA A N 1
ATOM 2320 C CA . ALA A 1 303 ? 7.339 -11.463 -14.390 1.00 66.75 303 ALA A CA 1
ATOM 2321 C C . ALA A 1 303 ? 8.007 -10.241 -15.052 1.00 66.75 303 ALA A C 1
ATOM 2323 O O . ALA A 1 303 ? 7.626 -9.106 -14.785 1.00 66.75 303 ALA A O 1
ATOM 2324 N N . ASN A 1 304 ? 8.963 -10.465 -15.956 1.00 71.69 304 ASN A N 1
ATOM 2325 C CA . ASN A 1 304 ? 9.782 -9.419 -16.556 1.00 71.69 304 ASN A CA 1
ATOM 2326 C C . ASN A 1 304 ? 9.327 -9.007 -17.961 1.00 71.69 304 ASN A C 1
ATOM 2328 O O . ASN A 1 304 ? 9.944 -8.127 -18.555 1.00 71.69 304 ASN A O 1
ATOM 2332 N N . LYS A 1 305 ? 8.251 -9.597 -18.502 1.00 69.00 305 LYS A N 1
ATOM 2333 C CA . LYS A 1 305 ? 7.819 -9.401 -19.900 1.00 69.00 305 LYS A CA 1
ATOM 2334 C C . LYS A 1 305 ? 7.635 -7.937 -20.311 1.00 69.00 305 LYS A C 1
ATOM 2336 O O . LYS A 1 305 ? 7.846 -7.609 -21.466 1.00 69.00 305 LYS A O 1
ATOM 2341 N N . LEU A 1 306 ? 7.264 -7.052 -19.392 1.00 67.75 306 LEU A N 1
ATOM 2342 C CA . LEU A 1 306 ? 7.059 -5.626 -19.689 1.00 67.75 306 LEU A CA 1
ATOM 2343 C C . LEU A 1 306 ? 8.180 -4.729 -19.160 1.00 67.75 306 LEU A C 1
ATOM 2345 O O . LEU A 1 306 ? 8.116 -3.508 -19.287 1.00 67.75 306 LEU A O 1
ATOM 2349 N N . MET A 1 307 ? 9.206 -5.329 -18.566 1.00 72.25 307 MET A N 1
ATOM 2350 C CA . MET A 1 307 ? 10.368 -4.620 -18.057 1.00 72.25 307 MET A CA 1
ATOM 2351 C C . MET A 1 307 ? 11.407 -4.469 -19.175 1.00 72.25 307 MET A C 1
ATOM 2353 O O . MET A 1 307 ? 11.510 -5.343 -20.040 1.00 72.25 307 MET A O 1
ATOM 2357 N N . PRO A 1 308 ? 12.252 -3.420 -19.146 1.00 69.12 308 PRO A N 1
ATOM 2358 C CA . PRO A 1 308 ? 13.319 -3.237 -20.135 1.00 69.12 308 PRO A CA 1
ATOM 2359 C C . PRO A 1 308 ? 14.239 -4.458 -20.290 1.00 69.12 308 PRO A C 1
ATOM 2361 O O . PRO A 1 308 ? 14.784 -4.702 -21.364 1.00 69.12 308 PRO A O 1
ATOM 2364 N N . VAL A 1 309 ? 14.368 -5.277 -19.240 1.00 74.38 309 VAL A N 1
ATOM 2365 C CA . VAL A 1 309 ? 15.145 -6.521 -19.268 1.00 74.38 309 VAL A CA 1
ATOM 2366 C C . VAL A 1 309 ? 14.626 -7.526 -20.318 1.00 74.38 309 VAL A C 1
ATOM 2368 O O . VAL A 1 309 ? 15.404 -8.306 -20.851 1.00 74.38 309 VAL A O 1
ATOM 2371 N N . ALA A 1 310 ? 13.352 -7.473 -20.715 1.00 72.06 310 ALA A N 1
ATOM 2372 C CA . ALA A 1 310 ? 12.794 -8.366 -21.732 1.00 72.06 310 ALA A CA 1
ATOM 2373 C C . ALA A 1 310 ? 12.950 -7.867 -23.183 1.00 72.06 310 ALA A C 1
ATOM 2375 O O . ALA A 1 310 ? 12.603 -8.603 -24.112 1.00 72.06 310 ALA A O 1
ATOM 2376 N N . LEU A 1 311 ? 13.491 -6.661 -23.415 1.00 69.19 311 LEU A N 1
ATOM 2377 C CA . LEU A 1 311 ? 13.617 -6.062 -24.757 1.00 69.19 311 LEU A CA 1
ATOM 2378 C C . LEU A 1 311 ? 14.417 -6.933 -25.739 1.00 69.19 311 LEU A C 1
ATOM 2380 O O . LEU A 1 311 ? 14.048 -7.041 -26.906 1.00 69.19 311 LEU A O 1
ATOM 2384 N N . LEU A 1 312 ? 15.469 -7.603 -25.260 1.00 63.81 312 LEU A N 1
ATOM 2385 C CA . LEU A 1 312 ? 16.306 -8.511 -26.057 1.00 63.81 312 LEU A CA 1
ATOM 2386 C C . LEU A 1 312 ? 15.521 -9.710 -26.611 1.00 63.81 312 LEU A C 1
ATOM 2388 O O . LEU A 1 312 ? 15.802 -10.187 -27.709 1.00 63.81 312 LEU A O 1
ATOM 2392 N N . VAL A 1 313 ? 14.511 -10.166 -25.870 1.00 65.69 313 VAL A N 1
ATOM 2393 C CA . VAL A 1 313 ? 13.719 -11.365 -26.174 1.00 65.69 313 VAL A CA 1
ATOM 2394 C C . VAL A 1 313 ? 12.476 -11.031 -27.014 1.00 65.69 313 VAL A C 1
ATOM 2396 O O . VAL A 1 313 ? 12.020 -11.843 -27.821 1.00 65.69 313 VAL A O 1
ATOM 2399 N N . HIS A 1 314 ? 11.951 -9.806 -26.893 1.00 61.88 314 HIS A N 1
ATOM 2400 C CA . HIS A 1 314 ? 10.734 -9.359 -27.586 1.00 61.88 314 HIS A CA 1
ATOM 2401 C C . HIS A 1 314 ? 10.858 -9.276 -29.113 1.00 61.88 314 HIS A C 1
ATOM 2403 O O . HIS A 1 314 ? 9.842 -9.250 -29.806 1.00 61.88 314 HIS A O 1
ATOM 2409 N N . THR A 1 315 ? 12.075 -9.307 -29.657 1.00 52.50 315 THR A N 1
ATOM 2410 C CA . THR A 1 315 ? 12.322 -9.314 -31.108 1.00 52.50 315 THR A CA 1
ATOM 2411 C C . THR A 1 315 ? 11.783 -10.569 -31.811 1.00 52.50 315 THR A C 1
ATOM 2413 O O . THR A 1 315 ? 11.543 -10.528 -33.015 1.00 52.50 315 THR A O 1
ATOM 2416 N N . ARG A 1 316 ? 11.511 -11.663 -31.080 1.00 43.69 316 ARG A N 1
ATOM 2417 C CA . ARG A 1 316 ? 10.956 -12.914 -31.638 1.00 43.69 316 ARG A CA 1
ATOM 2418 C C . ARG A 1 316 ? 9.443 -13.080 -31.439 1.00 43.69 316 ARG A C 1
ATOM 2420 O O . ARG A 1 316 ? 8.794 -13.755 -32.234 1.00 43.69 316 ARG A O 1
ATOM 2427 N N . ALA A 1 317 ? 8.865 -12.425 -30.430 1.00 44.50 317 ALA A N 1
ATOM 2428 C CA . ALA A 1 317 ? 7.455 -12.584 -30.052 1.00 44.50 317 ALA A CA 1
ATOM 2429 C C . ALA A 1 317 ? 6.456 -11.944 -31.039 1.00 44.50 317 ALA A C 1
ATOM 2431 O O . ALA A 1 317 ? 5.264 -12.227 -30.972 1.00 44.50 317 ALA A O 1
ATOM 2432 N N . LEU A 1 318 ? 6.919 -11.115 -31.982 1.00 43.66 318 LEU A N 1
ATOM 2433 C CA . LEU A 1 318 ? 6.065 -10.533 -33.027 1.00 43.66 318 LEU A CA 1
ATOM 2434 C C . LEU A 1 318 ? 5.719 -11.516 -34.166 1.00 43.66 318 LEU A C 1
ATOM 2436 O O . LEU A 1 318 ? 4.862 -11.192 -34.982 1.00 43.66 318 LEU A O 1
ATOM 2440 N N . ASN A 1 319 ? 6.334 -12.709 -34.210 1.00 38.09 319 ASN A N 1
ATOM 2441 C CA . ASN A 1 319 ? 6.123 -13.705 -35.273 1.00 38.09 319 ASN A CA 1
ATOM 2442 C C . ASN A 1 319 ? 5.498 -15.034 -34.815 1.00 38.09 319 ASN A C 1
ATOM 2444 O O . ASN A 1 319 ? 5.156 -15.861 -35.660 1.00 38.09 319 ASN A O 1
ATOM 2448 N N . GLU A 1 320 ? 5.308 -15.259 -33.515 1.00 41.84 320 GLU A N 1
ATOM 2449 C CA . GLU A 1 320 ? 4.684 -16.489 -33.021 1.00 41.84 320 GLU A CA 1
ATOM 2450 C C . GLU A 1 320 ? 3.224 -16.227 -32.641 1.00 41.84 320 GLU A C 1
ATOM 2452 O O . GLU A 1 320 ? 2.917 -15.495 -31.699 1.00 41.84 320 GLU A O 1
ATOM 2457 N N . LYS A 1 321 ? 2.294 -16.827 -33.399 1.00 35.72 321 LYS A N 1
ATOM 2458 C CA . LYS A 1 321 ? 0.882 -16.885 -33.004 1.00 35.72 321 LYS A CA 1
ATOM 2459 C C . LYS A 1 321 ? 0.793 -17.545 -31.621 1.00 35.72 321 LYS A C 1
ATOM 2461 O O . LYS A 1 321 ? 1.430 -18.580 -31.422 1.00 35.72 321 LYS A O 1
ATOM 2466 N N . PRO A 1 322 ? -0.019 -17.014 -30.692 1.00 39.25 322 PRO A N 1
ATOM 2467 C CA . PRO A 1 322 ? -0.183 -17.626 -29.383 1.00 39.25 322 PRO A CA 1
ATOM 2468 C C . PRO A 1 322 ? -0.692 -19.063 -29.547 1.00 39.25 322 PRO A C 1
ATOM 2470 O O . PRO A 1 322 ? -1.760 -19.288 -30.120 1.00 39.25 322 PRO A O 1
ATOM 2473 N N . GLN A 1 323 ? 0.081 -20.036 -29.055 1.00 39.00 323 GLN A N 1
ATOM 2474 C CA . GLN A 1 323 ? -0.390 -21.409 -28.904 1.00 39.00 323 GLN A CA 1
ATOM 2475 C C . GLN A 1 323 ? -1.583 -21.397 -27.945 1.00 39.00 323 GLN A C 1
ATOM 2477 O O . GLN A 1 323 ? -1.453 -21.095 -26.759 1.00 39.00 323 GLN A O 1
ATOM 2482 N N . GLN A 1 324 ? -2.761 -21.710 -28.479 1.00 35.00 324 GLN A N 1
ATOM 2483 C CA . GLN A 1 324 ? -3.948 -21.989 -27.685 1.00 35.00 324 GLN A CA 1
ATOM 2484 C C . GLN A 1 324 ? -3.714 -23.299 -26.930 1.00 35.00 324 GLN A C 1
ATOM 2486 O O . GLN A 1 324 ? -3.906 -24.385 -27.474 1.00 35.00 324 GLN A O 1
ATOM 2491 N N . HIS A 1 325 ? -3.286 -23.213 -25.674 1.00 38.19 325 HIS A N 1
ATOM 2492 C CA . HIS A 1 325 ? -3.455 -24.337 -24.764 1.00 38.19 325 HIS A CA 1
ATOM 2493 C C . HIS A 1 325 ? -4.942 -24.461 -24.400 1.00 38.19 325 HIS A C 1
ATOM 2495 O O . HIS A 1 325 ? -5.584 -23.440 -24.140 1.00 38.19 325 HIS A O 1
ATOM 2501 N N . PRO A 1 326 ? -5.507 -25.683 -24.374 1.00 32.22 326 PRO A N 1
ATOM 2502 C CA . PRO A 1 326 ? -6.899 -25.897 -24.007 1.00 32.22 326 PRO A CA 1
ATOM 2503 C C . PRO A 1 326 ? -7.102 -25.484 -22.547 1.00 32.22 326 PRO A C 1
ATOM 2505 O O . PRO A 1 326 ? -6.672 -26.165 -21.615 1.00 32.22 326 PRO A O 1
ATOM 2508 N N . THR A 1 327 ? -7.744 -24.339 -22.347 1.00 39.59 327 THR A N 1
ATOM 2509 C CA . THR A 1 327 ? -8.146 -23.852 -21.034 1.00 39.59 327 THR A CA 1
ATOM 2510 C C . THR A 1 327 ? -9.290 -24.727 -20.527 1.00 39.59 327 THR A C 1
ATOM 2512 O O . THR A 1 327 ? -10.414 -24.676 -21.023 1.00 39.59 327 THR A O 1
ATOM 2515 N N . ARG A 1 328 ? -9.023 -25.557 -19.510 1.00 36.75 328 ARG A N 1
ATOM 2516 C CA . ARG A 1 328 ? -10.108 -26.014 -18.632 1.00 36.75 328 ARG A CA 1
ATOM 2517 C C . ARG A 1 328 ? -10.702 -24.772 -17.957 1.00 36.75 328 ARG A C 1
ATOM 2519 O O . ARG A 1 328 ? -9.924 -23.930 -17.504 1.00 36.75 328 ARG A O 1
ATOM 2526 N N . PRO A 1 329 ? -12.035 -24.639 -17.884 1.00 32.50 329 PRO A N 1
ATOM 2527 C CA . PRO A 1 329 ? -12.646 -23.505 -17.211 1.00 32.50 329 PRO A CA 1
ATOM 2528 C C . PRO A 1 329 ? -12.220 -23.508 -15.733 1.00 32.50 329 PRO A C 1
ATOM 2530 O O . PRO A 1 329 ? -12.298 -24.559 -15.087 1.00 32.50 329 PRO A O 1
ATOM 2533 N N . PRO A 1 330 ? -11.740 -22.376 -15.189 1.00 34.00 330 PRO A N 1
ATOM 2534 C CA . PRO A 1 330 ? -11.498 -22.268 -13.760 1.00 34.00 330 PRO A CA 1
ATOM 2535 C C . PRO A 1 330 ? -12.838 -22.377 -13.011 1.00 34.00 330 PRO A C 1
ATOM 2537 O O . PRO A 1 330 ? -13.867 -21.936 -13.533 1.00 34.00 330 PRO A O 1
ATOM 2540 N N . PRO A 1 331 ? -12.863 -22.960 -11.800 1.00 28.58 331 PRO A N 1
ATOM 2541 C CA . PRO A 1 331 ? -14.060 -22.934 -10.973 1.00 28.58 331 PRO A CA 1
ATOM 2542 C C . PRO A 1 331 ? -14.443 -21.475 -10.699 1.00 28.58 331 PRO A C 1
ATOM 2544 O O . PRO A 1 331 ? -13.597 -20.675 -10.294 1.00 28.58 331 PRO A O 1
ATOM 2547 N N . LEU A 1 332 ? -15.711 -21.131 -10.950 1.00 25.98 332 LEU A N 1
ATOM 2548 C CA . LEU A 1 332 ? -16.289 -19.838 -10.593 1.00 25.98 332 LEU A CA 1
ATOM 2549 C C . LEU A 1 332 ? -16.047 -19.580 -9.100 1.00 25.98 332 LEU A C 1
ATOM 2551 O O . LEU A 1 332 ? -16.696 -20.186 -8.252 1.00 25.98 332 LEU A O 1
ATOM 2555 N N . CYS A 1 333 ? -15.145 -18.655 -8.783 1.00 24.61 333 CYS A N 1
ATOM 2556 C CA . CYS A 1 333 ? -15.067 -18.050 -7.463 1.00 24.61 333 CYS A CA 1
ATOM 2557 C C . CYS A 1 333 ? -15.729 -16.672 -7.567 1.00 24.61 333 CYS A C 1
ATOM 2559 O O . CYS A 1 333 ? -15.088 -15.668 -7.870 1.00 24.61 333 CYS A O 1
ATOM 2561 N N . LEU A 1 334 ? -17.055 -16.660 -7.416 1.00 23.97 334 LEU A N 1
ATOM 2562 C CA . LEU A 1 334 ? -17.850 -15.447 -7.249 1.00 23.97 334 LEU A CA 1
ATOM 2563 C C . LEU A 1 334 ? -17.539 -14.870 -5.863 1.00 23.97 334 LEU A C 1
ATOM 2565 O O . LEU A 1 334 ? -18.084 -15.330 -4.863 1.00 23.97 334 LEU A O 1
ATOM 2569 N N . TYR A 1 335 ? -16.670 -13.863 -5.800 1.00 23.80 335 TYR A N 1
ATOM 2570 C CA . TYR A 1 335 ? -16.633 -12.963 -4.650 1.00 23.80 335 TYR A CA 1
ATOM 2571 C C . TYR A 1 335 ? -17.798 -11.979 -4.788 1.00 23.80 335 TYR A C 1
ATOM 2573 O O . TYR A 1 335 ? -17.700 -10.961 -5.467 1.00 23.80 335 TYR A O 1
ATOM 2581 N N . LEU A 1 336 ? -18.925 -12.334 -4.174 1.00 23.44 336 LEU A N 1
ATOM 2582 C CA . LEU A 1 336 ? -19.971 -11.390 -3.799 1.00 23.44 336 LEU A CA 1
ATOM 2583 C C . LEU A 1 336 ? -19.571 -10.811 -2.438 1.00 23.44 336 LEU A C 1
ATOM 2585 O O . LEU A 1 336 ? -19.526 -11.543 -1.449 1.00 23.44 336 LEU A O 1
ATOM 2589 N N . SER A 1 337 ? -19.219 -9.528 -2.415 1.00 29.19 337 SER A N 1
ATOM 2590 C CA . SER A 1 337 ? -19.259 -8.702 -1.203 1.00 29.19 337 SER A CA 1
ATOM 2591 C C . SER A 1 337 ? -20.684 -8.236 -0.948 1.00 29.19 337 SER A C 1
ATOM 2593 O O . SER A 1 337 ? -21.298 -7.774 -1.938 1.00 29.19 337 SER A O 1
#

Radius of gyration: 29.62 Å; chains: 1; bounding box: 82×47×84 Å

pLDDT: mean 80.15, std 17.37, range [23.44, 98.56]

InterPro domains:
  IPR002938 FAD-binding domain [PF01494] (49-99)
  IPR036188 FAD/NAD(P)-binding domain superfamily [G3DSA:3.50.50.60] (15-154)
  IPR036188 FAD/NAD(P)-binding domain superfamily [SSF51905] (46-148)
  IPR050562 FAD-dependent monooxygenase, fungal [PTHR47356] (4-186)

Secondary structure (DSSP, 8-state):
----SSPBPPHHHHHHHHHHTTT-EEETTEEHHHHHHT-S----B----EE-S--EETTEE--GGGTEE--GGG--HHHHHHHHHHHHHHHHHHHHHTS-TTPPPPHHHHHHHHHHHHHHHHHHHHHHHHHHHHHHHHHTT-SHHHHHIIIIIGGGS-HHHHHHHHHHHHTT----TTSPPPP---SS--GGGSSS------HHHHHHHHHHHHHHHHHHHHHTT--SSTT---TTS-EETTEEPP--SSS-HHHHHHHHHHHHHHHHHHS-S-HHHHHHHHHHHHHHHHHHHHHHHHHHSGGGTTSGGGHHHHHHHTS--------PPPP------

Sequence (337 aa):
MEAEIPRRYTKEEEKAVAEKYRDDPISGPAKFGDLYKNKMSSVLTALPEFVCTKWHFGRITIIGDAAHKFNPISGQGGNSAIETAAVLATNVAQMVKAQSDGGSPSDADITVAFQKTQETRRDRVANMVEAGHKQQSLSALETPIAEILGTKIAPRMGLEGSLSMFADNILPAERLPMLPMPKRPRFEPFQDELPAKPLGWQKATMAIAAVNFAILLLVAKKGMKIDSELLGWDEKASEFLGHSLRTHYTGLSSVDKMLATLSSCFGHSVFGPDPSHTAQFAYLLSLLAPVLVIWSIEGYRSANKLMPVALLVHTRALNEKPQQHPTRPPPLCLYLS

Foldseek 3Di:
DPDDVVDADDPVRVVVVQVVQLQPDDDDPDGSVNCVVPDPDDGDTDQDFDAAPAQDDQQDGDAFPRGTGADCQLVCRVVRRVLLVLLLVQLVVVLVVPDDVPDDHDSVSSVVSRVSSCVVRRVLRVVSRVVRVVVVCLVVVVDVVSVCCNVPPVVLADVVQVVVVNCVSVQQGHHNPPDDDDDDDDPDHRQVPDPDHDDPPDPVVVVVVVVVVVVVVVVLCVVLVLDDDPQDDDLPDFDQVNHRFDQDDPPPNRVSSVVSSVSRSCSCLCDNPDVVSVVVVVVVVVVCVVVVVCLPVQLPDSNCVPPPSVVVVVVPVVPDDDPDDPDDDDPDPDPDD